Protein AF-A0A5N6N098-F1 (afdb_monomer)

Sequence (333 aa):
MPLNSAPSSAPTFPVSTSYPSTSAPKSPSSTFHFTYSRQKIDQIQLPAHNAKPNGKIQQNYPSYVMEECKWGSYAKGALYALKSRGHHLKQGLDSSSLSSSAAVGIAYLLALESANGLTVSPTQNIEYDRLIENEYLGLKNGILDQSAILLSRYRCLTCMDCKTKIHKLIHPPKFEMEKIAKFKFPYKILLAFSGLKQVLTTNPGYNRRVTECREAAEILLKAAGKKAEPVLSNVEQEEFEAHKGMVDRLIMKLLDFGTYLVIGLEAWACGNFEEFGKLISASGGCCVAFVNSDYADEAASFVKTEYVKLQPELASHLNKDTSVVICDSGDCA

pLDDT: mean 73.35, std 23.38, range [19.14, 96.62]

InterPro domains:
  IPR006204 GHMP kinase N-terminal domain [PF00288] (95-152)
  IPR014721 Small ribosomal subunit protein uS5 domain 2-type fold, subgroup [G3DSA:3.30.230.10] (21-175)
  IPR020568 Ribosomal protein uS5 domain 2-type superfamily [SSF54211] (61-171)
  IPR036554 GHMP kinase, C-terminal domain superfamily [G3DSA:3.30.70.890] (185-284)
  IPR036554 GHMP kinase, C-terminal domain superfamily [SSF55060] (187-309)

Nearest PDB structures (foldseek):
  6gr2-assembly1_F  TM=7.839E-01  e=1.050E-07  Homo sapiens
  6zfh-assembly8_H  TM=8.104E-01  e=6.508E-07  Homo sapiens
  6zfh-assembly7_G  TM=7.798E-01  e=8.580E-07  Homo sapiens
  6gr2-assembly4_E  TM=7.098E-01  e=3.957E-07  Homo sapiens
  6gr2-assembly3_G  TM=7.195E-01  e=7.269E-07  Homo sapiens

Structure (mmCIF, N/CA/C/O backbone):
data_AF-A0A5N6N098-F1
#
_entry.id   AF-A0A5N6N098-F1
#
loop_
_atom_site.group_PDB
_atom_site.id
_atom_site.type_symbol
_atom_site.label_atom_id
_atom_site.label_alt_id
_atom_site.label_comp_id
_atom_site.label_asym_id
_atom_site.label_entity_id
_atom_site.label_seq_id
_atom_site.pdbx_PDB_ins_code
_atom_site.Cartn_x
_atom_site.Cartn_y
_atom_site.Cartn_z
_atom_site.occupancy
_atom_site.B_iso_or_equiv
_atom_site.auth_seq_id
_atom_site.auth_comp_id
_atom_site.auth_asym_id
_atom_site.auth_atom_id
_atom_site.pdbx_PDB_model_num
ATOM 1 N N . MET A 1 1 ? -48.699 26.051 29.902 1.00 24.83 1 MET A N 1
ATOM 2 C CA . MET A 1 1 ? -48.754 24.849 30.769 1.00 24.83 1 MET A CA 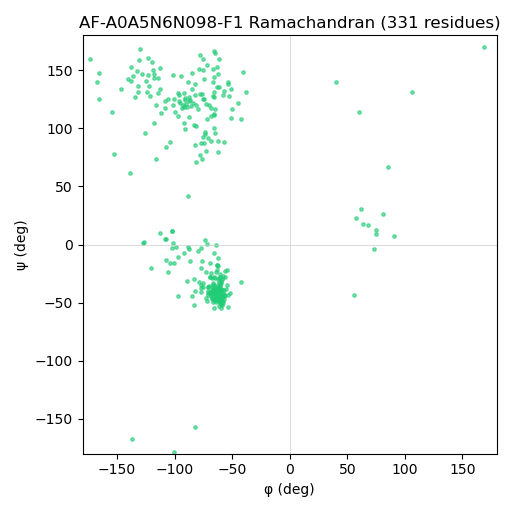1
ATOM 3 C C . MET A 1 1 ? -49.604 23.787 30.065 1.00 24.83 1 MET A C 1
ATOM 5 O O . MET A 1 1 ? -50.515 24.197 29.361 1.00 24.83 1 MET A O 1
ATOM 9 N N . PRO A 1 2 ? -49.241 22.492 30.135 1.00 43.19 2 PRO A N 1
ATOM 10 C CA . PRO A 1 2 ? -48.496 21.824 29.046 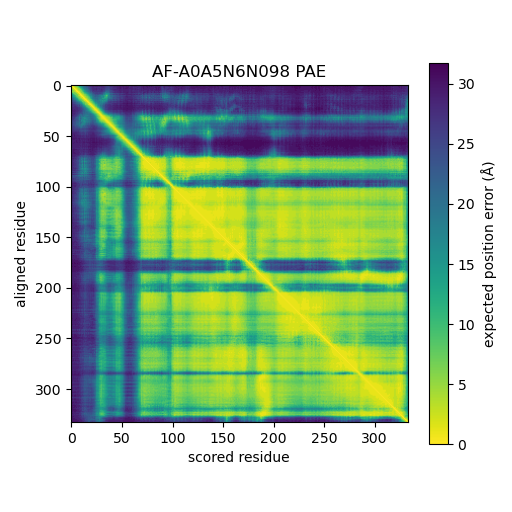1.00 43.19 2 PRO A CA 1
ATOM 11 C C . PRO A 1 2 ? -48.995 20.394 28.679 1.00 43.19 2 PRO A C 1
ATOM 13 O O . PRO A 1 2 ? -50.027 19.976 29.190 1.00 43.19 2 PRO A O 1
ATOM 16 N N . LEU A 1 3 ? -48.172 19.672 27.875 1.00 24.89 3 LEU A N 1
ATOM 17 C CA . LEU A 1 3 ? -48.100 18.219 27.519 1.00 24.89 3 LEU A CA 1
ATOM 18 C C . LEU A 1 3 ? -48.594 17.898 26.087 1.00 24.89 3 LEU A C 1
ATOM 20 O O . LEU A 1 3 ? -49.681 18.320 25.725 1.00 24.89 3 LEU A O 1
ATOM 24 N N . ASN A 1 4 ? -47.921 17.148 25.199 1.00 27.77 4 ASN A N 1
ATOM 25 C CA . ASN A 1 4 ? -46.661 16.373 25.174 1.00 27.77 4 ASN A CA 1
ATOM 26 C C . ASN A 1 4 ? -46.357 16.066 23.676 1.00 27.77 4 ASN A C 1
ATOM 28 O O . ASN A 1 4 ? -47.284 15.752 22.939 1.00 27.77 4 ASN A O 1
ATOM 32 N N . SER A 1 5 ? -45.194 16.395 23.102 1.00 28.67 5 SER A N 1
ATOM 33 C CA . SER A 1 5 ? -43.950 15.599 22.976 1.00 28.67 5 SER A CA 1
ATOM 34 C C . SER A 1 5 ? -44.043 14.257 22.210 1.00 28.67 5 SER A C 1
ATOM 36 O O . SER A 1 5 ? -44.630 13.287 22.673 1.00 28.67 5 SER A O 1
ATOM 38 N N . ALA A 1 6 ? -43.359 14.197 21.058 1.00 26.64 6 ALA A N 1
ATOM 39 C CA . ALA A 1 6 ? -42.698 12.998 20.530 1.00 26.64 6 ALA A CA 1
ATOM 40 C C . ALA A 1 6 ? -41.541 13.427 19.594 1.00 26.64 6 ALA A C 1
ATOM 42 O O . ALA A 1 6 ? -41.800 14.035 18.554 1.00 26.64 6 ALA A O 1
ATOM 43 N N . PRO A 1 7 ? -40.268 13.161 19.935 1.00 28.41 7 PRO A N 1
ATOM 44 C CA . PRO A 1 7 ? -39.150 13.309 19.012 1.00 28.41 7 PRO A CA 1
ATOM 45 C C . PRO A 1 7 ? -38.967 12.015 18.201 1.00 28.41 7 PRO A C 1
ATOM 47 O O . PRO A 1 7 ? -38.845 10.930 18.764 1.00 28.41 7 PRO A O 1
ATOM 50 N N . SER A 1 8 ? -38.927 12.127 16.872 1.00 28.67 8 SER A N 1
ATOM 51 C CA . SER A 1 8 ? -38.499 11.048 15.973 1.00 28.67 8 SER A CA 1
ATOM 52 C C . SER A 1 8 ? -36.975 10.919 16.053 1.00 28.67 8 SER A C 1
ATOM 54 O O . SER A 1 8 ? -36.249 11.550 15.285 1.00 28.67 8 SER A O 1
ATOM 56 N N . SER A 1 9 ? -36.482 10.131 17.005 1.00 26.44 9 SER A N 1
ATOM 57 C CA . SER A 1 9 ? -35.082 9.716 17.057 1.00 26.44 9 SER A CA 1
ATOM 58 C C . SER A 1 9 ? -34.777 8.771 15.890 1.00 26.44 9 SER A C 1
ATOM 60 O O . SER A 1 9 ? -35.342 7.685 15.778 1.00 26.44 9 SER A O 1
ATOM 62 N N . ALA A 1 10 ? -33.871 9.185 15.002 1.00 26.92 10 ALA A N 1
ATOM 63 C CA . ALA A 1 10 ? -33.250 8.274 14.050 1.00 26.92 10 ALA A CA 1
ATOM 64 C C . ALA A 1 10 ? -32.430 7.226 14.829 1.00 26.92 10 ALA A C 1
ATOM 66 O O . ALA A 1 10 ? -31.717 7.600 15.766 1.00 26.92 10 ALA A O 1
ATOM 67 N N . PRO A 1 11 ? -32.512 5.930 14.488 1.00 23.86 11 PRO A N 1
ATOM 68 C CA . PRO A 1 11 ? -31.724 4.917 15.167 1.00 23.86 11 PRO A CA 1
ATOM 69 C C . PRO A 1 11 ? -30.246 5.043 14.771 1.00 23.86 11 PRO A C 1
ATOM 71 O O . PRO A 1 11 ? -29.846 4.708 13.659 1.00 23.86 11 PRO A O 1
ATOM 74 N N . THR A 1 12 ? -29.420 5.522 15.695 1.00 26.38 12 THR A N 1
ATOM 75 C CA . THR A 1 12 ? -27.961 5.404 15.651 1.00 26.38 12 THR A CA 1
ATOM 76 C C . THR A 1 12 ? -27.575 4.022 16.167 1.00 26.38 12 THR A C 1
ATOM 78 O O . THR A 1 12 ? -27.574 3.777 17.371 1.00 26.38 12 THR A O 1
ATOM 81 N N . PHE A 1 13 ? -27.244 3.099 15.265 1.00 27.95 13 PHE A N 1
ATOM 82 C CA . PHE A 1 13 ? -26.600 1.844 15.647 1.00 27.95 13 PHE A CA 1
ATOM 83 C C . PHE A 1 13 ? -25.081 2.026 15.566 1.00 27.95 13 PHE A C 1
ATOM 85 O O . PHE A 1 13 ? -24.566 2.306 14.481 1.00 27.95 13 PHE A O 1
ATOM 92 N N . PRO A 1 14 ? -24.334 1.892 16.674 1.00 25.20 14 PRO A N 1
ATOM 93 C CA . PRO A 1 14 ? -22.889 1.800 16.586 1.00 25.20 14 PRO A CA 1
ATOM 94 C C . PRO A 1 14 ? -22.541 0.493 15.864 1.00 25.20 14 PRO A C 1
ATOM 96 O O . PRO A 1 14 ? -22.964 -0.581 16.288 1.00 25.20 14 PRO A O 1
ATOM 99 N N . VAL A 1 15 ? -21.738 0.562 14.801 1.00 27.52 15 VAL A N 1
ATOM 100 C CA . VAL A 1 15 ? -20.967 -0.608 14.360 1.00 27.52 15 VAL A CA 1
ATOM 101 C C . VAL A 1 15 ? -19.853 -0.777 15.393 1.00 27.52 15 VAL A C 1
ATOM 103 O O . VAL A 1 15 ? -18.754 -0.257 15.254 1.00 27.52 15 VAL A O 1
ATOM 106 N N . SER A 1 16 ? -20.219 -1.393 16.514 1.00 26.02 16 SER A N 1
ATOM 107 C CA . SER A 1 16 ? -19.356 -1.761 17.627 1.00 26.02 16 SER A CA 1
ATOM 108 C C . SER A 1 16 ? -19.299 -3.282 17.640 1.00 26.02 16 SER A C 1
ATOM 110 O O . SER A 1 16 ? -20.299 -3.956 17.887 1.00 26.02 16 SER A O 1
ATOM 112 N N . THR A 1 17 ? -18.128 -3.836 17.354 1.00 24.23 17 THR A N 1
ATOM 113 C CA . THR A 1 17 ? -17.765 -5.151 17.875 1.00 24.23 17 THR A CA 1
ATOM 114 C C . THR A 1 17 ? -17.467 -4.952 19.358 1.00 24.23 17 THR A C 1
ATOM 116 O O . THR A 1 17 ? -16.389 -4.500 19.729 1.00 24.23 17 THR A O 1
ATOM 119 N N . SER A 1 18 ? -18.459 -5.186 20.213 1.00 22.28 18 SER A N 1
ATOM 120 C CA . SER A 1 18 ? -18.344 -4.960 21.652 1.00 22.28 18 SER A CA 1
ATOM 121 C C . SER A 1 18 ? -17.490 -6.029 22.339 1.00 22.28 18 SER A C 1
ATOM 123 O O . SER A 1 18 ? -17.861 -7.200 22.307 1.00 22.28 18 SER A O 1
ATOM 125 N N . TYR A 1 19 ? -16.456 -5.602 23.067 1.00 21.45 19 TYR A N 1
ATOM 126 C CA . TYR A 1 19 ? -16.045 -6.183 24.353 1.00 21.45 19 TYR A CA 1
ATOM 127 C C . TYR A 1 19 ? -15.681 -5.043 25.335 1.00 21.45 19 TYR A C 1
ATOM 129 O O . TYR A 1 19 ? -15.403 -3.928 24.890 1.00 21.45 19 TYR A O 1
ATOM 137 N N . PRO A 1 20 ? -15.815 -5.256 26.661 1.00 21.50 20 PRO A N 1
ATOM 138 C CA . PRO A 1 20 ? -16.063 -4.183 27.622 1.00 21.50 20 PRO A CA 1
ATOM 139 C C . PRO A 1 20 ? -14.822 -3.365 28.002 1.00 21.50 20 PRO A C 1
ATOM 141 O O . PRO A 1 20 ? -13.695 -3.846 28.021 1.00 21.50 20 PRO A O 1
ATOM 144 N N . SER A 1 21 ? -15.089 -2.102 28.333 1.00 22.53 21 SER A N 1
ATOM 145 C CA . SER A 1 21 ? -14.152 -1.008 28.584 1.00 22.53 21 SER A CA 1
ATOM 146 C C . SER A 1 21 ? -13.401 -1.078 29.917 1.00 22.53 21 SER A C 1
ATOM 148 O O . SER A 1 21 ? -14.032 -1.255 30.958 1.00 22.53 21 SER A O 1
ATOM 150 N N . THR A 1 22 ? -12.125 -0.684 29.904 1.00 19.89 22 THR A N 1
ATOM 151 C CA . THR A 1 22 ? -11.476 0.050 31.008 1.00 19.89 22 THR A CA 1
ATOM 152 C C . THR A 1 22 ? -10.587 1.166 30.447 1.00 19.89 22 THR A C 1
ATOM 154 O O . THR A 1 22 ? -9.973 1.029 29.395 1.00 19.89 22 THR A O 1
ATOM 157 N N . SER A 1 23 ? -10.599 2.307 31.127 1.00 22.97 23 SER A N 1
ATOM 158 C CA . SER A 1 23 ? -10.107 3.634 30.736 1.00 22.97 23 SER A CA 1
ATOM 159 C C . SER A 1 23 ? -8.583 3.837 30.814 1.00 22.97 23 SER A C 1
ATOM 161 O O . SER A 1 23 ? -8.040 3.621 31.892 1.00 22.97 23 SER A O 1
ATOM 163 N N . ALA A 1 24 ? -7.945 4.349 29.742 1.00 19.14 24 ALA A N 1
ATOM 164 C CA . ALA A 1 24 ? -6.863 5.373 29.668 1.00 19.14 24 ALA A CA 1
ATOM 165 C C . ALA A 1 24 ? -6.260 5.412 28.224 1.00 19.14 24 ALA A C 1
ATOM 167 O O . ALA A 1 24 ? -6.701 4.625 27.394 1.00 19.14 24 ALA A O 1
ATOM 168 N N . PRO A 1 25 ? -5.404 6.394 27.861 1.00 24.36 25 PRO A N 1
ATOM 169 C CA . PRO A 1 25 ? -5.560 7.243 26.671 1.00 24.36 25 PRO A CA 1
ATOM 170 C C . PRO A 1 25 ? -5.435 6.525 25.309 1.00 24.36 25 PRO A C 1
ATOM 172 O O . PRO A 1 25 ? -4.628 5.626 25.110 1.00 24.36 25 PRO A O 1
ATOM 175 N N . LYS A 1 26 ? -6.243 6.989 24.348 1.00 27.55 26 LYS A N 1
ATOM 176 C CA . LYS A 1 26 ? -6.435 6.409 23.010 1.00 27.55 26 LYS A CA 1
ATOM 177 C C . LYS A 1 26 ? -5.368 6.881 22.009 1.00 27.55 26 LYS A C 1
ATOM 179 O O . LYS A 1 26 ? -5.290 8.072 21.717 1.00 27.55 26 LYS A O 1
ATOM 184 N N . SER A 1 27 ? -4.637 5.935 21.425 1.00 27.12 27 SER A N 1
ATOM 185 C CA . SER A 1 27 ? -3.962 6.050 20.117 1.00 27.12 27 SER A CA 1
ATOM 186 C C . SER A 1 27 ? -5.012 5.946 18.982 1.00 27.12 27 SER A C 1
ATOM 188 O O . SER A 1 27 ? -6.066 5.339 19.208 1.00 27.12 27 SER A O 1
ATOM 190 N N . PRO A 1 28 ? -4.841 6.578 17.798 1.00 33.09 28 PRO A N 1
ATOM 191 C CA . PRO A 1 28 ? -5.959 6.890 16.909 1.00 33.09 28 PRO A CA 1
ATOM 192 C C . PRO A 1 28 ? -6.447 5.668 16.120 1.00 33.09 28 PRO A C 1
ATOM 194 O O . PRO A 1 28 ? -6.101 5.462 14.960 1.00 33.09 28 PRO A O 1
ATOM 197 N N . SER A 1 29 ? -7.360 4.908 16.719 1.00 36.03 29 SER A N 1
ATOM 198 C CA . SER A 1 29 ? -8.359 4.155 15.962 1.00 36.03 29 SER A CA 1
ATOM 199 C C . SER A 1 29 ? -9.271 5.163 15.262 1.00 36.03 29 SER A C 1
ATOM 201 O O . SER A 1 29 ? -10.150 5.758 15.887 1.00 36.03 29 SER A O 1
ATOM 203 N N . SER A 1 30 ? -9.050 5.404 13.969 1.00 39.69 30 SER A N 1
ATOM 204 C CA . SER A 1 30 ? -9.972 6.222 13.174 1.00 39.69 30 SER A CA 1
ATOM 205 C C . SER A 1 30 ? -11.256 5.424 12.952 1.00 39.69 30 SER A C 1
ATOM 207 O O . SER A 1 30 ? -11.348 4.627 12.027 1.00 39.69 30 SER A O 1
ATOM 209 N N . THR A 1 31 ? -12.231 5.589 13.846 1.00 44.44 31 THR A N 1
ATOM 210 C CA . THR A 1 31 ? -13.564 4.993 13.696 1.00 44.44 31 THR A CA 1
ATOM 211 C C . THR A 1 31 ? -14.441 5.943 12.889 1.00 44.44 31 THR A C 1
ATOM 213 O O . THR A 1 31 ? -14.609 7.104 13.264 1.00 44.44 31 THR A O 1
ATOM 216 N N . PHE A 1 32 ? -15.004 5.456 11.784 1.00 47.09 32 PHE A N 1
ATOM 217 C CA . PHE A 1 32 ? -15.966 6.211 10.985 1.00 47.09 32 PHE A CA 1
ATOM 218 C C . PHE A 1 32 ? -17.383 5.909 11.469 1.00 47.09 32 PHE A C 1
ATOM 220 O O . PHE A 1 32 ? -17.804 4.754 11.514 1.00 47.09 32 PHE A O 1
ATOM 227 N N . HIS A 1 33 ? -18.124 6.954 11.825 1.00 49.25 33 HIS A N 1
ATOM 228 C CA . HIS A 1 33 ? -19.536 6.853 12.176 1.00 49.25 33 HIS A CA 1
ATOM 229 C C . HIS A 1 33 ? -20.376 7.417 11.033 1.00 49.25 33 HIS A C 1
ATOM 231 O O . HIS A 1 33 ? -20.179 8.564 10.635 1.00 49.25 33 HIS A O 1
ATOM 237 N N . PHE A 1 34 ? -21.322 6.622 10.531 1.00 52.66 34 PHE A N 1
ATOM 238 C CA . PHE A 1 34 ? -22.263 7.039 9.494 1.00 52.66 34 PHE A CA 1
ATOM 239 C C . PHE A 1 34 ? -23.701 6.967 9.994 1.00 52.66 34 PHE A C 1
ATOM 241 O O . PHE A 1 34 ? -24.049 6.116 10.814 1.00 52.66 34 PHE A O 1
ATOM 248 N N . THR A 1 35 ? -24.540 7.847 9.455 1.00 48.50 35 THR A N 1
ATOM 249 C CA . THR A 1 35 ? -25.992 7.815 9.650 1.00 48.50 35 THR A CA 1
ATOM 250 C C . THR A 1 35 ? -26.673 7.609 8.304 1.00 48.50 35 THR A C 1
ATOM 252 O O . THR A 1 35 ? -26.205 8.107 7.279 1.00 48.50 35 THR A O 1
ATOM 255 N N . TYR A 1 36 ? -27.760 6.842 8.303 1.00 48.41 36 TYR A N 1
ATOM 256 C CA . TYR A 1 36 ? -28.492 6.482 7.093 1.00 48.41 36 TYR A CA 1
ATOM 257 C C . TYR A 1 36 ? -29.879 7.101 7.139 1.00 48.41 36 TYR A C 1
ATOM 259 O O . TYR A 1 36 ? -30.530 7.125 8.186 1.00 48.41 36 TYR A O 1
ATOM 267 N N . SER A 1 37 ? -30.359 7.539 5.985 1.00 43.38 37 SER A N 1
ATOM 268 C CA . SER A 1 37 ? -31.732 7.983 5.801 1.00 43.38 37 SER A CA 1
ATOM 269 C C . SER A 1 37 ? -32.307 7.339 4.535 1.00 43.38 37 SER A C 1
ATOM 271 O O . SER A 1 37 ? -31.590 7.015 3.582 1.00 43.38 37 SER A O 1
ATOM 273 N N . ARG A 1 38 ? -33.627 7.094 4.514 1.00 45.59 38 ARG A N 1
ATOM 274 C CA . ARG A 1 38 ? -34.324 6.668 3.289 1.00 45.59 38 ARG A CA 1
ATOM 275 C C . ARG A 1 38 ? -34.333 7.841 2.312 1.00 45.59 38 ARG A C 1
ATOM 277 O O . ARG A 1 38 ? -35.267 8.636 2.304 1.00 45.59 38 ARG A O 1
ATOM 284 N N . GLN A 1 39 ? -33.299 7.937 1.489 1.00 49.22 39 GLN A N 1
ATOM 285 C CA . GLN A 1 39 ? -33.249 8.880 0.380 1.00 49.22 39 GLN A CA 1
ATOM 286 C C . GLN A 1 39 ? -33.544 8.176 -0.939 1.00 49.22 39 GLN A C 1
ATOM 288 O O . GLN A 1 39 ? -33.180 7.017 -1.152 1.00 49.22 39 GLN A O 1
ATOM 293 N N . LYS A 1 40 ? -34.210 8.899 -1.842 1.00 44.72 40 LYS A N 1
ATOM 294 C CA . LYS A 1 40 ? -34.357 8.484 -3.233 1.00 44.72 40 LYS A CA 1
ATOM 295 C C . LYS A 1 40 ? -32.965 8.513 -3.856 1.00 44.72 40 LYS A C 1
ATOM 297 O O . LYS A 1 40 ? -32.363 9.575 -3.980 1.00 44.72 40 LYS A O 1
ATOM 302 N N . ILE A 1 41 ? -32.433 7.343 -4.198 1.00 50.66 41 ILE A N 1
ATOM 303 C CA . ILE A 1 41 ? -31.136 7.247 -4.864 1.00 50.66 41 ILE A CA 1
ATOM 304 C C . ILE A 1 41 ? -31.335 7.595 -6.341 1.00 50.66 41 ILE A C 1
ATOM 306 O O . ILE A 1 41 ? -31.405 6.702 -7.192 1.00 50.66 41 ILE A O 1
ATOM 310 N N . ASP A 1 42 ? -31.471 8.886 -6.635 1.00 42.19 42 ASP A N 1
ATOM 311 C CA . ASP A 1 42 ? -31.603 9.366 -8.006 1.00 42.19 42 ASP A CA 1
ATOM 312 C C . ASP A 1 42 ? -30.305 9.121 -8.812 1.00 42.19 42 ASP A C 1
ATOM 314 O O . ASP A 1 42 ? -29.281 8.678 -8.285 1.00 42.19 42 ASP A O 1
ATOM 318 N N . GLN A 1 43 ? -30.433 9.260 -10.134 1.00 49.00 43 GLN A N 1
ATOM 319 C CA . GLN A 1 43 ? -29.588 8.706 -11.202 1.00 49.00 43 GLN A CA 1
ATOM 320 C C . GLN A 1 43 ? -28.065 8.723 -10.962 1.00 49.00 43 GLN A C 1
ATOM 322 O O . GLN A 1 43 ? -27.515 9.619 -10.329 1.00 49.00 43 GLN A O 1
ATOM 327 N N . ILE A 1 44 ? -27.380 7.720 -11.532 1.00 48.94 44 ILE A N 1
ATOM 328 C CA . ILE A 1 44 ? -25.914 7.587 -11.531 1.00 48.94 44 ILE A CA 1
ATOM 329 C C . ILE A 1 44 ? -25.295 8.904 -12.023 1.00 48.94 44 ILE A C 1
ATOM 331 O O . ILE A 1 44 ? -25.381 9.216 -13.210 1.00 48.94 44 ILE A O 1
ATOM 335 N N . GLN A 1 45 ? -24.665 9.670 -11.129 1.00 53.47 45 GLN A N 1
ATOM 336 C CA . GLN A 1 45 ? -23.798 10.766 -11.553 1.00 53.47 45 GLN A CA 1
ATOM 337 C C . GLN A 1 45 ? -22.549 10.151 -12.186 1.00 53.47 45 GLN A C 1
ATOM 339 O O . GLN A 1 45 ? -21.852 9.348 -11.564 1.00 53.47 45 GLN A O 1
ATOM 344 N N . LEU A 1 46 ? -22.330 10.474 -13.461 1.00 52.44 46 LEU A N 1
ATOM 345 C CA . LEU A 1 46 ? -21.195 9.988 -14.238 1.00 52.44 46 LEU A CA 1
ATOM 346 C C . LEU A 1 46 ? -19.869 10.481 -13.629 1.00 52.44 46 LEU A C 1
ATOM 348 O O . LEU A 1 46 ? -19.845 11.550 -13.015 1.00 52.44 46 LEU A O 1
ATOM 352 N N . PRO A 1 47 ? -18.763 9.736 -13.818 1.00 52.88 47 PRO A N 1
ATOM 353 C CA . PRO A 1 47 ? -17.454 10.128 -13.309 1.00 52.88 47 PRO A CA 1
ATOM 354 C C . PRO A 1 47 ? -17.048 11.538 -13.740 1.00 52.88 47 PRO A C 1
ATOM 356 O O . PRO A 1 47 ? -17.212 11.900 -14.908 1.00 52.88 47 PRO A O 1
ATOM 359 N N . ALA A 1 48 ? -16.439 12.297 -12.824 1.00 54.22 48 ALA A N 1
ATOM 360 C CA . ALA A 1 48 ? -16.041 13.691 -13.045 1.00 54.22 48 ALA A CA 1
ATOM 361 C C . ALA A 1 48 ? -15.105 13.890 -14.260 1.00 54.22 48 ALA A C 1
ATOM 363 O O . ALA A 1 48 ? -15.065 14.971 -14.839 1.00 54.22 48 ALA A O 1
ATOM 364 N N . HIS A 1 49 ? -14.390 12.843 -14.687 1.00 49.47 49 HIS A N 1
ATOM 365 C CA . HIS A 1 49 ? -13.411 12.895 -15.778 1.00 49.47 49 HIS A CA 1
ATOM 366 C C . HIS A 1 49 ? -13.921 12.410 -17.150 1.00 49.47 49 HIS A C 1
ATOM 368 O O . HIS A 1 49 ? -13.175 12.486 -18.123 1.00 49.47 49 HIS A O 1
ATOM 374 N N . ASN A 1 50 ? -15.174 11.946 -17.267 1.00 38.31 50 ASN A N 1
ATOM 375 C CA . ASN A 1 50 ? -15.709 11.362 -18.511 1.00 38.31 50 ASN A CA 1
ATOM 376 C C . ASN A 1 50 ? -16.636 12.289 -19.325 1.00 38.31 50 ASN A C 1
ATOM 378 O O . ASN A 1 50 ? -17.260 11.842 -20.292 1.00 38.31 50 ASN A O 1
ATOM 382 N N . ALA A 1 51 ? -16.713 13.584 -19.005 1.00 37.41 51 ALA A N 1
ATOM 383 C CA . ALA A 1 51 ? -17.421 14.551 -19.844 1.00 37.41 51 ALA A CA 1
ATOM 384 C C . ALA A 1 51 ? -16.604 14.861 -21.117 1.00 37.41 51 ALA A C 1
ATOM 386 O O . ALA A 1 51 ? -15.684 15.676 -21.102 1.00 37.41 51 ALA A O 1
ATOM 387 N N . LYS A 1 52 ? -16.917 14.200 -22.240 1.00 30.55 52 LYS A N 1
ATOM 388 C CA . LYS A 1 52 ? -16.329 14.535 -23.550 1.00 30.55 52 LYS A CA 1
ATOM 389 C C . LYS A 1 52 ? -16.783 15.937 -23.996 1.00 30.55 52 LYS A C 1
ATOM 391 O O . LYS A 1 52 ? -17.991 16.174 -24.033 1.00 30.55 52 LYS A O 1
ATOM 396 N N . PRO A 1 53 ? -15.881 16.832 -24.441 1.00 36.75 53 PRO A N 1
ATOM 397 C CA . PRO A 1 53 ? -16.271 18.071 -25.095 1.00 36.75 53 PRO A CA 1
ATOM 398 C C . PRO A 1 53 ? -16.550 17.774 -26.572 1.00 36.75 53 PRO A C 1
ATOM 400 O O . PRO A 1 53 ? -15.667 17.901 -27.413 1.00 36.75 53 PRO A O 1
ATOM 403 N N . ASN A 1 54 ? -17.767 17.344 -26.909 1.00 34.25 54 ASN A N 1
ATOM 404 C CA . ASN A 1 54 ? -18.196 17.313 -28.308 1.00 34.25 54 ASN A CA 1
ATOM 405 C C . ASN A 1 54 ? -19.060 18.540 -28.597 1.00 34.25 54 ASN A C 1
ATOM 407 O O . ASN A 1 54 ? -20.134 18.717 -28.027 1.00 34.25 54 ASN A O 1
ATOM 411 N N . GLY A 1 55 ? -18.534 19.413 -29.456 1.00 34.75 55 GLY A N 1
ATOM 412 C CA . GLY A 1 55 ? -19.092 20.723 -29.751 1.00 34.75 55 GLY A CA 1
ATOM 413 C C . GLY A 1 55 ? -20.440 20.698 -30.471 1.00 34.75 55 GLY A C 1
ATOM 414 O O . GLY A 1 55 ? -20.647 19.943 -31.417 1.00 34.75 55 GLY A O 1
ATOM 415 N N . LYS A 1 56 ? -21.324 21.606 -30.050 1.00 26.33 56 LYS A N 1
ATOM 416 C CA . LYS A 1 56 ? -21.892 22.715 -30.839 1.00 26.33 56 LYS A CA 1
ATOM 417 C C . LYS A 1 56 ? -22.601 23.678 -29.872 1.00 26.33 56 LYS A C 1
ATOM 419 O O . LYS A 1 56 ? -23.196 23.260 -28.888 1.00 26.33 56 LYS A O 1
ATOM 424 N N . ILE A 1 57 ? -22.446 24.971 -30.138 1.00 40.25 57 ILE A N 1
ATOM 425 C CA . ILE A 1 57 ? -22.851 26.115 -29.308 1.00 40.25 57 ILE A CA 1
ATOM 426 C C . ILE A 1 57 ? -24.382 26.217 -29.198 1.00 40.25 57 ILE A C 1
ATOM 428 O O . ILE A 1 57 ? -25.039 26.311 -30.230 1.00 40.25 57 ILE A O 1
ATOM 432 N N . GLN A 1 58 ? -24.921 26.308 -27.974 1.00 24.38 58 GLN A N 1
ATOM 433 C CA . GLN A 1 58 ? -25.953 27.287 -27.588 1.00 24.38 58 GLN A CA 1
ATOM 434 C C . GLN A 1 58 ? -26.104 27.383 -26.059 1.00 24.38 58 GLN A C 1
ATOM 436 O O . GLN A 1 58 ? -25.826 26.442 -25.322 1.00 24.38 58 GLN A O 1
ATOM 441 N N . GLN A 1 59 ? -26.448 28.595 -25.628 1.00 34.81 59 GLN A N 1
ATOM 442 C CA . GLN A 1 59 ? -26.408 29.159 -24.278 1.00 34.81 59 GLN A CA 1
ATOM 443 C C . GLN A 1 59 ? -27.288 28.449 -23.234 1.00 34.81 59 GLN A C 1
ATOM 445 O O . GLN A 1 59 ? -28.293 27.830 -23.567 1.00 34.81 59 GLN A O 1
ATOM 450 N N . ASN A 1 60 ? -26.926 28.693 -21.966 1.00 27.50 60 ASN A N 1
ATOM 451 C CA . ASN A 1 60 ? -27.577 28.325 -20.699 1.00 27.50 60 ASN A CA 1
ATOM 452 C C . ASN A 1 60 ? -27.262 26.931 -20.142 1.00 27.50 60 ASN A C 1
ATOM 454 O O . ASN A 1 60 ? -28.145 26.101 -19.955 1.00 27.50 60 ASN A O 1
ATOM 458 N N . TYR A 1 61 ? -26.005 26.732 -19.743 1.00 27.92 61 TYR A N 1
ATOM 459 C CA . TYR A 1 61 ? -25.703 25.840 -18.623 1.00 27.92 61 TYR A CA 1
ATOM 460 C C . TYR A 1 61 ? -25.547 26.695 -17.360 1.00 27.92 61 TYR A C 1
ATOM 462 O O . TYR A 1 61 ? -24.811 27.686 -17.414 1.00 27.92 61 TYR A O 1
ATOM 470 N N . PRO A 1 62 ? -26.215 26.365 -16.234 1.00 28.91 62 PRO A N 1
ATOM 471 C CA . PRO A 1 62 ? -25.872 26.988 -14.967 1.00 28.91 62 PRO A CA 1
ATOM 472 C C . PRO A 1 62 ? -24.397 26.687 -14.736 1.00 28.91 62 PRO A C 1
ATOM 474 O O . PRO A 1 62 ? -23.976 25.540 -14.896 1.00 28.91 62 PRO A O 1
ATOM 477 N N . SER A 1 63 ? -23.615 27.730 -14.451 1.00 27.20 63 SER A N 1
ATOM 478 C CA . SER A 1 63 ? -22.208 27.621 -14.081 1.00 27.20 63 SER A CA 1
ATOM 479 C C . SER A 1 63 ? -22.077 26.455 -13.113 1.00 27.20 63 SER A C 1
ATOM 481 O O . SER A 1 63 ? -22.581 26.540 -11.991 1.00 27.20 63 SER A O 1
ATOM 483 N N . TYR A 1 64 ? -21.488 25.347 -13.568 1.00 33.84 64 TYR A N 1
ATOM 484 C CA . TYR A 1 64 ? -21.168 24.240 -12.688 1.00 33.84 64 TYR A CA 1
ATOM 485 C C . TYR A 1 64 ? -20.122 24.821 -11.753 1.00 33.84 64 TYR A C 1
ATOM 487 O O . TYR A 1 64 ? -18.959 24.994 -12.122 1.00 33.84 64 TYR A O 1
ATOM 495 N N . VAL A 1 65 ? -20.589 25.271 -10.591 1.00 28.31 65 VAL A N 1
ATOM 496 C CA . VAL A 1 65 ? -19.735 25.619 -9.473 1.00 28.31 65 VAL A CA 1
ATOM 497 C C . VAL A 1 65 ? -18.840 24.401 -9.335 1.00 28.31 65 VAL A C 1
ATOM 499 O O . VAL A 1 65 ? -19.345 23.291 -9.175 1.00 28.31 65 VAL A O 1
ATOM 502 N N . MET A 1 66 ? -17.537 24.589 -9.544 1.00 33.59 66 MET A N 1
ATOM 503 C CA . MET A 1 66 ? -16.523 23.600 -9.204 1.00 33.59 66 MET A CA 1
ATOM 504 C C . MET A 1 66 ? -16.700 23.341 -7.714 1.00 33.59 66 MET A C 1
ATOM 506 O O . MET A 1 66 ? -16.178 24.075 -6.880 1.00 33.59 66 MET A O 1
ATOM 510 N N . GLU A 1 67 ? -17.575 22.393 -7.399 1.00 38.44 67 GLU A N 1
ATOM 511 C CA . GLU A 1 67 ? -17.963 22.083 -6.042 1.00 38.44 67 GLU A CA 1
ATOM 512 C C . GLU A 1 67 ? -16.698 21.553 -5.383 1.00 38.44 67 GLU A C 1
ATOM 514 O O . GLU A 1 67 ? -16.100 20.580 -5.852 1.00 38.44 67 GLU A O 1
ATOM 519 N N . GLU A 1 68 ? -16.222 22.282 -4.374 1.00 39.56 68 GLU A N 1
ATOM 520 C CA . GLU A 1 68 ? -15.031 21.922 -3.620 1.00 39.56 68 GLU A CA 1
ATOM 521 C C . GLU A 1 68 ? -15.093 20.432 -3.277 1.00 39.56 68 GLU A C 1
ATOM 523 O O . GLU A 1 68 ? -16.045 19.960 -2.654 1.00 39.56 68 GLU A O 1
ATOM 528 N N . CYS A 1 69 ? -14.078 19.690 -3.719 1.00 49.56 69 CYS A N 1
ATOM 529 C CA . CYS A 1 69 ? -13.973 18.245 -3.578 1.00 49.56 69 CYS A CA 1
ATOM 530 C C . CYS A 1 69 ? -13.930 17.870 -2.084 1.00 49.56 69 CYS A C 1
ATOM 532 O O . CYS A 1 69 ? -12.867 17.821 -1.467 1.00 49.56 69 CYS A O 1
ATOM 534 N N . LYS A 1 70 ? -15.098 17.656 -1.475 1.00 60.34 70 LYS A N 1
ATOM 535 C CA . LYS A 1 70 ? -15.257 17.393 -0.040 1.00 60.34 70 LYS A CA 1
ATOM 536 C C . LYS A 1 70 ? -16.037 16.101 0.145 1.00 60.34 70 LYS A C 1
ATOM 538 O O . LYS A 1 70 ? -17.255 16.140 0.113 1.00 60.34 70 LYS A O 1
ATOM 543 N N . TRP A 1 71 ? -15.339 14.978 0.344 1.00 64.31 71 TRP A N 1
ATOM 544 C CA . TRP A 1 71 ? -15.815 13.668 0.854 1.00 64.31 71 TRP A CA 1
ATOM 545 C C . TRP A 1 71 ? -16.980 12.952 0.156 1.00 64.31 71 TRP A C 1
ATOM 547 O O . TRP A 1 71 ? -16.883 11.749 -0.079 1.00 64.31 71 TRP A O 1
ATOM 557 N N . GLY A 1 72 ? -18.049 13.651 -0.218 1.00 69.75 72 GLY A N 1
ATOM 558 C CA . GLY A 1 72 ? -19.187 13.125 -0.958 1.00 69.75 72 GLY A CA 1
ATOM 559 C C . GLY A 1 72 ? -18.788 12.446 -2.267 1.00 69.75 72 GLY A C 1
ATOM 560 O O . GLY A 1 72 ? -19.510 11.571 -2.730 1.00 69.75 72 GLY A O 1
ATOM 561 N N . SER A 1 73 ? -17.615 12.752 -2.831 1.00 80.75 73 SER A N 1
ATOM 562 C CA . SER A 1 73 ? -17.070 12.028 -3.985 1.00 80.75 73 SER A CA 1
ATOM 563 C C . SER A 1 73 ? -16.800 10.546 -3.690 1.00 80.75 73 SER A C 1
ATOM 565 O O . SER A 1 73 ? -17.101 9.716 -4.539 1.00 80.75 73 SER A O 1
ATOM 567 N N . TYR A 1 74 ? -16.317 10.184 -2.495 1.00 83.56 74 TYR A N 1
ATOM 568 C CA . TYR A 1 74 ? -16.140 8.772 -2.118 1.00 83.56 74 TYR A CA 1
ATOM 569 C C . TYR A 1 74 ? -17.487 8.080 -1.900 1.00 83.56 74 TYR A C 1
ATOM 571 O O . TYR A 1 74 ? -17.673 6.961 -2.364 1.00 83.56 74 TYR A O 1
ATOM 579 N N . ALA A 1 75 ? -18.454 8.759 -1.276 1.00 84.44 75 ALA A N 1
ATOM 580 C CA . ALA A 1 75 ? -19.806 8.223 -1.094 1.00 84.44 75 ALA A CA 1
ATOM 581 C C . ALA A 1 75 ? -20.500 7.953 -2.444 1.00 84.44 75 ALA A C 1
ATOM 583 O O . ALA A 1 75 ? -21.042 6.870 -2.676 1.00 84.44 75 ALA A O 1
ATOM 584 N N . LYS A 1 76 ? -20.437 8.921 -3.368 1.00 86.00 76 LYS A N 1
ATOM 585 C CA . LYS A 1 76 ? -20.955 8.783 -4.738 1.00 86.00 76 LYS A CA 1
ATOM 586 C C . LYS A 1 76 ? -20.196 7.713 -5.523 1.00 86.00 76 LYS A C 1
ATOM 588 O O . LYS A 1 76 ? -20.817 6.933 -6.241 1.00 86.00 76 LYS A O 1
ATOM 593 N N . GLY A 1 77 ? -18.879 7.636 -5.351 1.00 88.62 77 GLY A N 1
ATOM 594 C CA . GLY A 1 77 ? -18.053 6.587 -5.932 1.00 88.62 77 GLY A CA 1
ATOM 595 C C . GLY A 1 77 ? -18.445 5.196 -5.435 1.00 88.62 77 GLY A C 1
ATOM 596 O O . GLY A 1 77 ? -18.604 4.290 -6.248 1.00 88.62 77 GLY A O 1
ATOM 597 N N . ALA A 1 78 ? -18.665 5.015 -4.131 1.00 91.12 78 ALA A N 1
ATOM 598 C CA . ALA A 1 78 ? -19.094 3.739 -3.554 1.00 91.12 78 ALA A CA 1
ATOM 599 C C . ALA A 1 78 ? -20.464 3.310 -4.098 1.00 91.12 78 ALA A C 1
ATOM 601 O O . ALA A 1 78 ? -20.654 2.163 -4.506 1.00 91.12 78 ALA A O 1
ATOM 602 N N . LEU A 1 79 ? -21.397 4.262 -4.204 1.00 90.06 79 LEU A N 1
ATOM 603 C CA . LEU A 1 79 ? -22.686 4.048 -4.858 1.00 90.06 79 LEU A CA 1
ATOM 604 C C . LEU A 1 79 ? -22.512 3.610 -6.322 1.00 90.06 79 LEU A C 1
ATOM 606 O O . LEU A 1 79 ? -23.175 2.672 -6.768 1.00 90.06 79 LEU A O 1
ATOM 610 N N . TYR A 1 80 ? -21.627 4.281 -7.064 1.00 90.56 80 TYR A N 1
ATOM 611 C CA . TYR A 1 80 ? -21.290 3.938 -8.445 1.00 90.56 80 TYR A CA 1
ATOM 612 C C . TYR A 1 80 ? -20.706 2.523 -8.554 1.00 90.56 80 TYR A C 1
ATOM 614 O O . TYR A 1 80 ? -21.176 1.741 -9.379 1.00 90.56 80 TYR A O 1
ATOM 622 N N . ALA A 1 81 ? -19.734 2.169 -7.711 1.00 93.12 81 ALA A N 1
ATOM 623 C CA . ALA A 1 81 ? -19.063 0.872 -7.730 1.00 93.12 81 ALA A CA 1
ATOM 624 C C . ALA A 1 81 ? -20.032 -0.286 -7.438 1.00 93.12 81 ALA A C 1
ATOM 626 O O . ALA A 1 81 ? -20.024 -1.293 -8.145 1.00 93.12 81 ALA A O 1
ATOM 627 N N . LEU A 1 82 ? -20.928 -0.124 -6.458 1.00 92.31 82 LEU A N 1
ATOM 628 C CA . LEU A 1 82 ? -21.957 -1.121 -6.152 1.00 92.31 82 LEU A CA 1
ATOM 629 C C . LEU A 1 82 ? -22.989 -1.238 -7.289 1.00 92.31 82 LEU A C 1
ATOM 631 O O . LEU A 1 82 ? -23.291 -2.343 -7.747 1.00 92.31 82 LEU A O 1
ATOM 635 N N . LYS A 1 83 ? -23.505 -0.115 -7.806 1.00 90.44 83 LYS A N 1
ATOM 636 C CA . LYS A 1 83 ? -24.501 -0.130 -8.894 1.00 90.44 83 LYS A CA 1
ATOM 637 C C . LYS A 1 83 ? -23.943 -0.688 -10.204 1.00 90.44 83 LYS A C 1
ATOM 639 O O . LYS A 1 83 ? -24.629 -1.468 -10.861 1.00 90.44 83 LYS A O 1
ATOM 644 N N . SER A 1 84 ? -22.714 -0.330 -10.586 1.00 90.06 84 SER A N 1
ATOM 645 C CA . SER A 1 84 ? -22.077 -0.809 -11.828 1.00 90.06 84 SER A CA 1
ATOM 646 C C . SER A 1 84 ? -21.853 -2.325 -11.836 1.00 90.06 84 SER A C 1
ATOM 648 O O . SER A 1 84 ? -21.688 -2.931 -12.893 1.00 90.06 84 SER A O 1
ATOM 650 N N . ARG A 1 85 ? -21.908 -2.952 -10.656 1.00 90.12 85 ARG A N 1
ATOM 651 C CA . ARG A 1 85 ? -21.783 -4.397 -10.440 1.00 90.12 85 ARG A CA 1
ATOM 652 C C . ARG A 1 85 ? -23.126 -5.092 -10.200 1.00 90.12 85 ARG A C 1
ATOM 654 O O . ARG A 1 85 ? -23.144 -6.265 -9.843 1.00 90.12 85 ARG A O 1
ATOM 661 N N . GLY A 1 86 ? -24.236 -4.393 -10.447 1.00 87.56 86 GLY A N 1
ATOM 662 C CA . GLY A 1 86 ? -25.589 -4.951 -10.449 1.00 87.56 86 GLY A CA 1
ATOM 663 C C . GLY A 1 86 ? -26.317 -4.904 -9.105 1.00 87.56 86 GLY A C 1
ATOM 664 O O . GLY A 1 86 ? -27.407 -5.460 -8.998 1.00 87.56 86 GLY A O 1
ATOM 665 N N . HIS A 1 87 ? -25.766 -4.242 -8.080 1.00 88.25 87 HIS A N 1
ATOM 666 C CA . HIS A 1 87 ? -26.439 -4.142 -6.781 1.00 88.25 87 HIS A CA 1
ATOM 667 C C . HIS A 1 87 ? -27.577 -3.117 -6.813 1.00 88.25 87 HIS A C 1
ATOM 669 O O . HIS A 1 87 ? -27.397 -1.957 -7.198 1.00 88.25 87 HIS A O 1
ATOM 675 N N . HIS A 1 88 ? -28.758 -3.533 -6.355 1.00 85.19 88 HIS A N 1
ATOM 676 C CA . HIS A 1 88 ? -29.925 -2.663 -6.223 1.00 85.19 88 HIS A CA 1
ATOM 677 C C . HIS A 1 88 ? -29.979 -2.039 -4.827 1.00 85.19 88 HIS A C 1
ATOM 679 O O . HIS A 1 88 ? -30.361 -2.686 -3.854 1.00 85.19 88 HIS A O 1
ATOM 685 N N . LEU A 1 89 ? -29.625 -0.759 -4.740 1.00 82.69 89 LEU A N 1
ATOM 686 C CA . LEU A 1 89 ? -29.612 -0.010 -3.486 1.00 82.69 89 LEU A CA 1
ATOM 687 C C . LEU A 1 89 ? -30.962 0.696 -3.266 1.00 82.69 89 LEU A C 1
ATOM 689 O O . LEU A 1 89 ? -31.472 1.371 -4.159 1.00 82.69 89 LEU A O 1
ATOM 693 N N . LYS A 1 90 ? -31.538 0.528 -2.073 1.00 77.69 90 LYS A N 1
ATOM 694 C CA . LYS A 1 90 ? -32.791 1.147 -1.603 1.00 77.69 90 LYS A CA 1
ATOM 695 C C . LYS A 1 90 ? -32.553 2.269 -0.587 1.00 77.69 90 LYS A C 1
ATOM 697 O O . LYS A 1 90 ? -33.428 3.112 -0.415 1.00 77.69 90 LYS A O 1
ATOM 702 N N . GLN A 1 91 ? -31.414 2.250 0.106 1.00 73.00 91 GLN A N 1
ATOM 703 C CA . GLN A 1 91 ? -31.034 3.208 1.146 1.00 73.00 91 GLN A CA 1
ATOM 704 C C . GLN A 1 91 ? -29.711 3.892 0.787 1.00 73.00 91 GLN A C 1
ATOM 706 O O . GLN A 1 91 ? -28.777 3.227 0.328 1.00 73.00 91 GLN A O 1
ATOM 711 N N . GLY A 1 92 ? -29.659 5.212 0.983 1.00 71.69 92 GLY A N 1
ATOM 712 C CA . GLY A 1 92 ? -28.469 6.041 0.799 1.00 71.69 92 GLY A CA 1
ATOM 713 C C . GLY A 1 92 ? -27.771 6.366 2.123 1.00 71.69 92 GLY A C 1
ATOM 714 O O . GLY A 1 92 ? -28.197 5.931 3.193 1.00 71.69 92 GLY A O 1
ATOM 715 N N . LEU A 1 93 ? -26.697 7.147 2.031 1.00 67.19 93 LEU A N 1
ATOM 716 C CA . LEU A 1 93 ? -25.882 7.603 3.155 1.00 67.19 93 LEU A CA 1
ATOM 717 C C . LEU A 1 93 ? -25.804 9.128 3.157 1.00 67.19 93 LEU A C 1
ATOM 719 O O . LEU A 1 93 ? -25.465 9.709 2.126 1.00 67.19 93 LEU A O 1
ATOM 723 N N . ASP A 1 94 ? -26.054 9.757 4.307 1.00 61.41 94 ASP A N 1
ATOM 724 C CA . ASP A 1 94 ? -25.783 11.185 4.481 1.00 61.41 94 ASP A CA 1
ATOM 725 C C . ASP A 1 94 ? -24.282 11.369 4.753 1.00 61.41 94 ASP A C 1
ATOM 727 O O . ASP A 1 94 ? -23.724 10.843 5.720 1.00 61.41 94 ASP A O 1
ATOM 731 N N . SER A 1 95 ? -23.594 12.065 3.845 1.00 55.41 95 SER A N 1
ATOM 732 C CA . SER A 1 95 ? -22.136 12.194 3.852 1.00 55.41 95 SER A CA 1
ATOM 733 C C . SER A 1 95 ? -21.661 13.173 4.931 1.00 55.41 95 SER A C 1
ATOM 735 O O . SER A 1 95 ? -21.546 14.374 4.678 1.00 55.41 95 SER A O 1
ATOM 737 N N . SER A 1 96 ? -21.346 12.684 6.130 1.00 49.78 96 SER A N 1
ATOM 738 C CA . SER A 1 96 ? -20.565 13.449 7.108 1.00 49.78 96 SER A CA 1
ATOM 739 C C . SER A 1 96 ? -19.067 13.334 6.800 1.00 49.78 96 SER A C 1
ATOM 741 O O . SER A 1 96 ? -18.528 12.248 6.597 1.00 49.78 96 SER A O 1
ATOM 743 N N . SER A 1 97 ? -18.399 14.482 6.727 1.00 41.00 97 SER A N 1
ATOM 744 C CA . SER A 1 97 ? -17.028 14.682 6.251 1.00 41.00 97 SER A CA 1
ATOM 745 C C . SER A 1 97 ? -15.953 14.037 7.128 1.00 41.00 97 SER A C 1
ATOM 747 O O . SER A 1 97 ? -15.688 14.556 8.211 1.00 41.00 97 SER A O 1
ATOM 749 N N . LEU A 1 98 ? -15.265 12.994 6.655 1.00 41.44 98 LEU A N 1
ATOM 750 C CA . LEU A 1 98 ? -14.049 12.473 7.295 1.00 41.44 98 LEU A CA 1
ATOM 751 C C . LEU A 1 98 ? -13.060 11.930 6.233 1.00 41.44 98 LEU A C 1
ATOM 753 O O . LEU A 1 98 ? -13.490 11.224 5.333 1.00 41.44 98 LEU A O 1
ATOM 757 N N . SER A 1 99 ? -11.778 12.309 6.381 1.00 41.69 99 SER A N 1
ATOM 758 C CA . SER A 1 99 ? -10.466 11.784 5.898 1.00 41.69 99 SER A CA 1
ATOM 759 C C . SER A 1 99 ? -10.208 11.214 4.480 1.00 41.69 99 SER A C 1
ATOM 761 O O . SER A 1 99 ? -10.978 10.461 3.910 1.00 41.69 99 SER A O 1
ATOM 763 N N . SER A 1 100 ? -9.039 11.536 3.894 1.00 48.66 100 SER A N 1
ATOM 764 C CA . SER A 1 100 ? -8.638 11.185 2.511 1.00 48.66 100 SER A CA 1
ATOM 765 C C . SER A 1 100 ? -7.908 9.863 2.478 1.00 48.66 100 SER A C 1
ATOM 767 O O . SER A 1 100 ? -6.721 9.838 2.793 1.00 48.66 100 SER A O 1
ATOM 769 N N . SER A 1 101 ? -8.596 8.779 2.120 1.00 64.19 101 SER A N 1
ATOM 770 C CA . SER A 1 101 ? -7.974 7.463 1.946 1.00 64.19 101 SER A CA 1
ATOM 771 C C . SER A 1 101 ? -8.968 6.438 1.383 1.00 64.19 101 SER A C 1
ATOM 773 O O . SER A 1 101 ? -10.174 6.577 1.602 1.00 64.19 101 SER A O 1
ATOM 775 N N . ALA A 1 102 ? -8.447 5.356 0.795 1.00 67.94 102 ALA A N 1
ATOM 776 C CA . ALA A 1 102 ? -9.125 4.069 0.611 1.00 67.94 102 ALA A CA 1
ATOM 777 C C . ALA A 1 102 ? -9.927 3.623 1.851 1.00 67.94 102 ALA A C 1
ATOM 779 O O . ALA A 1 102 ? -10.999 3.039 1.730 1.00 67.94 102 ALA A O 1
ATOM 780 N N . ALA A 1 103 ? -9.479 3.968 3.067 1.00 82.81 103 ALA A N 1
ATOM 781 C CA . ALA A 1 103 ? -10.236 3.702 4.294 1.00 82.81 103 ALA A CA 1
ATOM 782 C C . ALA A 1 103 ? -11.660 4.275 4.257 1.00 82.81 103 ALA A C 1
ATOM 784 O O . ALA A 1 103 ? -12.582 3.654 4.776 1.00 82.81 103 ALA A O 1
ATOM 785 N N . VAL A 1 104 ? -11.860 5.427 3.616 1.00 83.88 104 VAL A N 1
ATOM 786 C CA . VAL A 1 104 ? -13.166 6.086 3.534 1.00 83.88 104 VAL A CA 1
ATOM 787 C C . VAL A 1 104 ? -14.037 5.507 2.438 1.00 83.88 104 VAL A C 1
ATOM 789 O O . VAL A 1 104 ? -15.226 5.311 2.676 1.00 83.88 104 VAL A O 1
ATOM 792 N N . GLY A 1 105 ? -13.475 5.178 1.274 1.00 89.00 105 GLY A N 1
ATOM 793 C CA . GLY A 1 105 ? -14.234 4.474 0.242 1.00 89.00 105 GLY A CA 1
ATOM 794 C C . GLY A 1 105 ? -14.694 3.092 0.725 1.00 89.00 105 GLY A C 1
ATOM 795 O O . GLY A 1 105 ? -15.886 2.791 0.642 1.00 89.00 105 GLY A O 1
ATOM 796 N N . ILE A 1 106 ? -13.816 2.327 1.386 1.00 91.88 106 ILE A N 1
ATOM 797 C CA . ILE A 1 106 ? -14.162 1.064 2.058 1.00 91.88 106 ILE A CA 1
ATOM 798 C C . ILE A 1 106 ? -15.226 1.268 3.138 1.00 91.88 106 ILE A C 1
ATOM 800 O O . ILE A 1 106 ? -16.193 0.511 3.196 1.00 91.88 106 ILE A O 1
ATOM 804 N N . ALA A 1 107 ? -15.098 2.297 3.978 1.00 90.62 107 ALA A N 1
ATOM 805 C CA . ALA A 1 107 ? -16.080 2.558 5.023 1.00 90.62 107 ALA A CA 1
ATOM 806 C C . ALA A 1 107 ? -17.470 2.879 4.437 1.00 90.62 107 ALA A C 1
ATOM 808 O O . ALA A 1 107 ? -18.471 2.373 4.944 1.00 90.62 107 ALA A O 1
ATOM 809 N N . TYR A 1 108 ? -17.541 3.631 3.330 1.00 90.50 108 TYR A N 1
ATOM 810 C CA . TYR A 1 108 ? -18.790 3.865 2.598 1.00 90.50 108 TYR A CA 1
ATOM 811 C C . TYR A 1 108 ? -19.351 2.592 1.950 1.00 90.50 108 TYR A C 1
ATOM 813 O O . TYR A 1 108 ? -20.565 2.397 1.989 1.00 90.50 108 TYR A O 1
ATOM 821 N N . LEU A 1 109 ? -18.509 1.724 1.381 1.00 93.31 109 LEU A N 1
ATOM 822 C CA . LEU A 1 109 ? -18.944 0.437 0.822 1.00 93.31 109 LEU A CA 1
ATOM 823 C C . LEU A 1 109 ? -19.596 -0.436 1.898 1.00 93.31 109 LEU A C 1
ATOM 825 O O . LEU A 1 109 ? -20.771 -0.779 1.774 1.00 93.31 109 LEU A O 1
ATOM 829 N N . LEU A 1 110 ? -18.890 -0.676 3.007 1.00 93.38 110 LEU A N 1
ATOM 830 C CA . LEU A 1 110 ? -19.391 -1.487 4.123 1.00 93.38 110 LEU A CA 1
ATOM 831 C C . LEU A 1 110 ? -20.671 -0.900 4.735 1.00 93.38 110 LEU A C 1
ATOM 833 O O . LEU A 1 110 ? -21.600 -1.630 5.089 1.00 93.38 110 LEU A O 1
ATOM 837 N N . ALA A 1 111 ? -20.744 0.427 4.834 1.00 90.44 111 ALA A N 1
ATOM 838 C CA . ALA A 1 111 ? -21.924 1.133 5.306 1.00 90.44 111 ALA A CA 1
ATOM 839 C C . ALA A 1 111 ? -23.130 0.931 4.366 1.00 90.44 111 ALA A C 1
ATOM 841 O O . ALA A 1 111 ? -24.217 0.557 4.815 1.00 90.44 111 ALA A O 1
ATOM 842 N N . LEU A 1 112 ? -22.949 1.132 3.056 1.00 90.56 112 LEU A N 1
ATOM 843 C CA . LEU A 1 112 ? -24.005 0.931 2.057 1.00 90.56 112 LEU A CA 1
ATOM 844 C C . LEU A 1 112 ? -24.452 -0.527 1.986 1.00 90.56 112 LEU A C 1
ATOM 846 O O . LEU A 1 112 ? -25.649 -0.783 1.858 1.00 90.56 112 LEU A O 1
ATOM 850 N N . GLU A 1 113 ? -23.523 -1.473 2.084 1.00 93.50 113 GLU A N 1
ATOM 851 C CA . GLU A 1 113 ? -23.828 -2.900 2.130 1.00 93.50 113 GLU A CA 1
ATOM 852 C C . GLU A 1 113 ? -24.717 -3.236 3.322 1.00 93.50 113 GLU A C 1
ATOM 854 O O . GLU A 1 113 ? -25.792 -3.808 3.137 1.00 93.50 113 GLU A O 1
ATOM 859 N N . SER A 1 114 ? -24.321 -2.799 4.520 1.00 91.75 114 SER A N 1
ATOM 860 C CA . SER A 1 114 ? -25.084 -2.997 5.754 1.00 91.75 114 SER A CA 1
ATOM 861 C C . SER A 1 114 ? -26.493 -2.403 5.653 1.00 91.75 114 SER A C 1
ATOM 863 O O . SER A 1 114 ? -27.487 -3.094 5.884 1.00 91.75 114 SER A O 1
ATOM 865 N N . ALA A 1 115 ? -26.610 -1.152 5.194 1.00 89.00 115 ALA A N 1
ATOM 866 C CA . ALA A 1 115 ? -27.898 -0.473 5.042 1.00 89.00 115 ALA A CA 1
ATOM 867 C C . ALA A 1 115 ? -28.823 -1.122 3.999 1.00 89.00 115 ALA A C 1
ATOM 869 O O . ALA A 1 115 ? -30.044 -0.952 4.049 1.00 89.00 115 ALA A O 1
ATOM 870 N N . ASN A 1 116 ? -28.264 -1.859 3.041 1.00 89.12 116 ASN A N 1
ATOM 871 C CA . ASN A 1 116 ? -29.020 -2.496 1.966 1.00 89.12 116 ASN A CA 1
ATOM 872 C C . ASN A 1 116 ? -29.107 -4.023 2.102 1.00 89.12 116 ASN A C 1
ATOM 874 O O . ASN A 1 116 ? -29.685 -4.665 1.226 1.00 89.12 116 ASN A O 1
ATOM 878 N N . GLY A 1 117 ? -28.591 -4.598 3.195 1.00 91.56 117 GLY A N 1
ATOM 879 C CA . GLY A 1 117 ? -28.577 -6.043 3.421 1.00 91.56 117 GLY A CA 1
ATOM 880 C C . GLY A 1 117 ? -27.769 -6.810 2.371 1.00 91.56 117 GLY A C 1
ATOM 881 O O . GLY A 1 117 ? -28.128 -7.935 2.028 1.00 91.56 117 GLY A O 1
ATOM 882 N N . LEU A 1 118 ? -26.723 -6.194 1.814 1.00 93.75 118 LEU A N 1
ATOM 883 C CA . LEU A 1 118 ? -25.837 -6.833 0.845 1.00 93.75 118 LEU A CA 1
ATOM 884 C C . LEU A 1 118 ? -24.749 -7.627 1.566 1.00 93.75 118 LEU A C 1
ATOM 886 O O . LEU A 1 118 ? -24.276 -7.248 2.633 1.00 93.75 118 LEU A O 1
ATOM 890 N N . THR A 1 119 ? -24.323 -8.727 0.954 1.00 93.25 119 THR A N 1
ATOM 891 C CA . THR A 1 119 ? -23.148 -9.488 1.388 1.00 93.25 119 THR A CA 1
ATOM 892 C C . THR A 1 119 ? -22.133 -9.459 0.261 1.00 93.25 119 THR A C 1
ATOM 894 O O . THR A 1 119 ? -22.302 -10.134 -0.754 1.00 93.25 119 THR A O 1
ATOM 897 N N . VAL A 1 120 ? -21.095 -8.647 0.427 1.00 95.19 120 VAL A N 1
ATOM 898 C CA . VAL A 1 120 ? -20.002 -8.512 -0.531 1.00 95.19 120 VAL A CA 1
ATOM 899 C C . VAL A 1 120 ? -18.736 -9.059 0.117 1.00 95.19 120 VAL A C 1
ATOM 901 O O . VAL A 1 120 ? -18.448 -8.802 1.284 1.00 95.19 120 VAL A O 1
ATOM 904 N N . SER A 1 121 ? -17.988 -9.880 -0.617 1.00 95.50 121 SER A N 1
ATOM 905 C CA . SER A 1 121 ? -16.746 -10.441 -0.084 1.00 95.50 121 SER A CA 1
ATOM 906 C C . SER A 1 121 ? -15.648 -9.370 0.017 1.00 95.50 121 SER A C 1
ATOM 908 O O . SER A 1 121 ? -15.626 -8.437 -0.792 1.00 95.50 121 SER A O 1
ATOM 910 N N . PRO A 1 122 ? -14.663 -9.525 0.922 1.00 93.31 122 PRO A N 1
ATOM 911 C CA . PRO A 1 122 ? -13.519 -8.615 1.006 1.00 93.31 122 PRO A CA 1
ATOM 912 C C . PRO A 1 122 ? -12.807 -8.409 -0.338 1.00 93.31 122 PRO A C 1
ATOM 914 O O . PRO A 1 122 ? -12.493 -7.285 -0.707 1.00 93.31 122 PRO A O 1
ATOM 917 N N . THR A 1 123 ? -12.622 -9.474 -1.124 1.00 93.31 123 THR A N 1
ATOM 918 C CA . THR A 1 123 ? -12.000 -9.393 -2.455 1.00 93.31 123 THR A CA 1
ATOM 919 C C . THR A 1 123 ? -12.809 -8.542 -3.432 1.00 93.31 123 THR A C 1
ATOM 921 O O . THR A 1 123 ? -12.232 -7.806 -4.228 1.00 93.31 123 THR A O 1
ATOM 924 N N . GLN A 1 124 ? -14.140 -8.604 -3.368 1.00 95.62 124 GLN A N 1
ATOM 925 C CA . GLN A 1 124 ? -14.991 -7.732 -4.175 1.00 95.62 124 GLN A CA 1
ATOM 926 C C . GLN A 1 124 ? -14.897 -6.278 -3.707 1.00 95.62 124 GLN A C 1
ATOM 928 O O . GLN A 1 124 ? -14.780 -5.398 -4.551 1.00 95.62 124 GLN A O 1
ATOM 933 N N . ASN A 1 125 ? -14.860 -6.025 -2.396 1.00 96.62 125 ASN A N 1
ATOM 934 C CA . ASN A 1 125 ? -14.729 -4.667 -1.863 1.00 96.62 125 ASN A CA 1
ATOM 935 C C . ASN A 1 125 ? -13.382 -4.011 -2.169 1.00 96.62 125 ASN A C 1
ATOM 937 O O . ASN A 1 125 ? -13.349 -2.816 -2.450 1.00 96.62 125 ASN A O 1
ATOM 941 N N . ILE A 1 126 ? -12.300 -4.790 -2.226 1.00 94.88 126 ILE A N 1
ATOM 942 C CA . ILE A 1 126 ? -11.002 -4.320 -2.735 1.00 94.88 126 ILE A CA 1
ATOM 943 C C . ILE A 1 126 ? -11.141 -3.797 -4.168 1.00 94.88 126 ILE A C 1
ATOM 945 O O . ILE A 1 126 ? -10.659 -2.715 -4.492 1.00 94.88 126 ILE A O 1
ATOM 949 N N . GLU A 1 127 ? -11.826 -4.545 -5.035 1.00 95.50 127 GLU A N 1
ATOM 950 C CA . GLU A 1 127 ? -12.042 -4.110 -6.415 1.00 95.50 127 GLU A CA 1
ATOM 951 C C . GLU A 1 127 ? -13.016 -2.942 -6.513 1.00 95.50 127 GLU A C 1
ATOM 953 O O . GLU A 1 127 ? -12.819 -2.068 -7.349 1.00 95.50 127 GLU A O 1
ATOM 958 N N . TYR A 1 128 ? -14.055 -2.901 -5.682 1.00 96.12 128 TYR A N 1
ATOM 959 C CA . TYR A 1 128 ? -15.009 -1.798 -5.689 1.00 96.12 128 TYR A CA 1
ATOM 960 C C . TYR A 1 128 ? -14.338 -0.497 -5.291 1.00 96.12 128 TYR A C 1
ATOM 962 O O . TYR A 1 128 ? -14.507 0.490 -5.996 1.00 96.12 128 TYR A O 1
ATOM 970 N N . ASP A 1 129 ? -13.518 -0.497 -4.246 1.00 94.69 129 ASP A N 1
ATOM 971 C CA . ASP A 1 129 ? -12.791 0.701 -3.843 1.00 94.69 129 ASP A CA 1
ATOM 972 C C . ASP A 1 129 ? -11.723 1.104 -4.872 1.00 94.69 129 ASP A C 1
ATOM 974 O O . ASP A 1 129 ? -11.636 2.278 -5.233 1.00 94.69 129 ASP A O 1
ATOM 978 N N . ARG A 1 130 ? -11.048 0.138 -5.516 1.00 93.88 130 ARG A N 1
ATOM 979 C CA . ARG A 1 130 ? -10.212 0.442 -6.688 1.00 93.88 130 ARG A CA 1
ATOM 980 C C . ARG A 1 130 ? -11.014 1.123 -7.804 1.00 93.88 130 ARG A C 1
ATOM 982 O O . ARG A 1 130 ? -10.496 2.039 -8.438 1.00 93.88 130 ARG A O 1
ATOM 989 N N . LEU A 1 131 ? -12.263 0.717 -8.065 1.00 93.94 131 LEU A N 1
ATOM 990 C CA . LEU A 1 131 ? -13.134 1.387 -9.048 1.00 93.94 131 LEU A CA 1
ATOM 991 C C . LEU A 1 131 ? -13.503 2.808 -8.603 1.00 93.94 131 LEU A C 1
ATOM 993 O O . LEU A 1 131 ? -13.506 3.710 -9.444 1.00 93.94 131 LEU A O 1
ATOM 997 N N . ILE A 1 132 ? -13.771 3.025 -7.307 1.00 92.12 132 ILE A N 1
ATOM 998 C CA . ILE A 1 132 ? -13.981 4.368 -6.743 1.00 92.12 132 ILE A CA 1
ATOM 999 C C . ILE A 1 132 ? -12.787 5.250 -7.105 1.00 92.12 132 ILE A C 1
ATOM 1001 O O . ILE A 1 132 ? -12.947 6.309 -7.709 1.00 92.12 132 ILE A O 1
ATOM 1005 N N . GLU A 1 133 ? -11.575 4.804 -6.800 1.00 90.25 133 GLU A N 1
ATOM 1006 C CA . GLU A 1 133 ? -10.391 5.632 -6.993 1.00 90.25 133 GLU A CA 1
ATOM 1007 C C . GLU A 1 133 ? -10.020 5.788 -8.473 1.00 90.25 133 GLU A C 1
ATOM 1009 O O . GLU A 1 133 ? -9.816 6.908 -8.941 1.00 90.25 133 GLU A O 1
ATOM 1014 N N . ASN A 1 134 ? -10.018 4.704 -9.251 1.00 91.81 134 ASN A N 1
ATOM 1015 C CA . ASN A 1 134 ? -9.547 4.708 -10.640 1.00 91.81 134 ASN A CA 1
ATOM 1016 C C . ASN A 1 134 ? -10.536 5.311 -11.639 1.00 91.81 134 ASN A C 1
ATOM 1018 O O . ASN A 1 134 ? -10.101 5.969 -12.595 1.00 91.81 134 ASN A O 1
ATOM 1022 N N . GLU A 1 135 ? -11.829 5.019 -11.484 1.00 90.25 135 GLU A N 1
ATOM 1023 C CA . GLU A 1 135 ? -12.862 5.440 -12.431 1.00 90.25 135 GLU A CA 1
ATOM 1024 C C . GLU A 1 135 ? -13.562 6.704 -11.961 1.00 90.25 135 GLU A C 1
ATOM 1026 O O . GLU A 1 135 ? -13.747 7.611 -12.768 1.00 90.25 135 GLU A O 1
ATOM 1031 N N . TYR A 1 136 ? -13.919 6.789 -10.676 1.00 86.12 136 TYR A N 1
ATOM 1032 C CA . TYR A 1 136 ? -14.685 7.920 -10.159 1.00 86.12 136 TYR A CA 1
ATOM 1033 C C . TYR A 1 136 ? -13.790 9.109 -9.769 1.00 86.12 136 TYR A C 1
ATOM 1035 O O . TYR A 1 136 ? -14.100 10.245 -10.131 1.00 86.12 136 TYR A O 1
ATOM 1043 N N . LEU A 1 137 ? -12.665 8.861 -9.085 1.00 85.69 137 LEU A N 1
ATOM 1044 C CA . LEU A 1 137 ? -11.736 9.905 -8.615 1.00 85.69 137 LEU A CA 1
ATOM 1045 C C . LEU A 1 137 ? -10.528 10.144 -9.537 1.00 85.69 137 LEU A C 1
ATOM 1047 O O . LEU A 1 137 ? -9.800 11.113 -9.340 1.00 85.69 137 LEU A O 1
ATOM 1051 N N . GLY A 1 138 ? -10.299 9.278 -10.528 1.00 87.69 138 GLY A N 1
ATOM 1052 C CA . GLY A 1 138 ? -9.207 9.409 -11.499 1.00 87.69 138 GLY A CA 1
ATOM 1053 C C . GLY A 1 138 ? -7.800 9.074 -10.977 1.00 87.69 138 GLY A C 1
ATOM 1054 O O . GLY A 1 138 ? -6.823 9.294 -11.696 1.00 87.69 138 GLY A O 1
ATOM 1055 N N . LEU A 1 139 ? -7.663 8.520 -9.771 1.00 88.88 139 LEU A N 1
ATOM 1056 C CA . LEU A 1 139 ? -6.392 8.087 -9.185 1.00 88.88 139 LEU A CA 1
ATOM 1057 C C . LEU A 1 139 ? -6.059 6.659 -9.640 1.00 88.88 139 LEU A C 1
ATOM 1059 O O . LEU A 1 139 ? -6.810 5.734 -9.371 1.00 88.88 139 LEU A O 1
ATOM 1063 N N . LYS A 1 140 ? -4.938 6.456 -10.337 1.00 90.25 140 LYS A N 1
ATOM 1064 C CA . LYS A 1 140 ? -4.551 5.169 -10.953 1.00 90.25 140 LYS A CA 1
ATOM 1065 C C . LYS A 1 140 ? -3.761 4.261 -10.012 1.00 90.25 140 LYS A C 1
ATOM 1067 O O . LYS A 1 140 ? -2.764 3.667 -10.414 1.00 90.25 140 LYS A O 1
ATOM 1072 N N . ASN A 1 141 ? -4.171 4.185 -8.752 1.00 89.00 141 ASN A N 1
ATOM 1073 C CA . ASN A 1 141 ? -3.521 3.333 -7.764 1.00 89.00 141 ASN A CA 1
ATOM 1074 C C . ASN A 1 141 ? -3.899 1.852 -7.901 1.00 89.00 141 ASN A C 1
ATOM 1076 O O . ASN A 1 141 ? -4.842 1.477 -8.606 1.00 89.00 141 ASN A O 1
ATOM 1080 N N . GLY A 1 142 ? -3.079 1.014 -7.262 1.00 91.44 142 GLY A N 1
ATOM 1081 C CA . GLY A 1 142 ? -3.279 -0.430 -7.169 1.00 91.44 142 GLY A CA 1
ATOM 1082 C C . GLY A 1 142 ? -4.255 -0.822 -6.057 1.00 91.44 142 GLY A C 1
ATOM 1083 O O . GLY A 1 142 ? -5.075 -0.023 -5.633 1.00 91.44 142 GLY A O 1
ATOM 1084 N N . ILE A 1 143 ? -4.142 -2.067 -5.586 1.00 92.69 143 ILE A N 1
ATOM 1085 C CA . ILE A 1 143 ? -5.045 -2.660 -4.579 1.00 92.69 143 ILE A CA 1
ATOM 1086 C C . ILE A 1 143 ? -4.469 -2.699 -3.156 1.00 92.69 143 ILE A C 1
ATOM 1088 O O . ILE A 1 143 ? -5.078 -3.295 -2.267 1.00 92.69 143 ILE A O 1
ATOM 1092 N N . LEU A 1 144 ? -3.254 -2.182 -2.951 1.00 90.50 144 LEU A N 1
ATOM 1093 C CA . LEU A 1 144 ? -2.482 -2.433 -1.731 1.00 90.50 144 LEU A CA 1
ATOM 1094 C C . LEU A 1 144 ? -3.191 -1.894 -0.484 1.00 90.50 144 LEU A C 1
ATOM 1096 O O . LEU A 1 144 ? -3.358 -2.640 0.479 1.00 90.50 144 LEU A O 1
ATOM 1100 N N . ASP A 1 145 ? -3.654 -0.645 -0.525 1.00 90.25 145 ASP A N 1
ATOM 1101 C CA . ASP A 1 145 ? -4.258 0.028 0.628 1.00 90.25 145 ASP A CA 1
ATOM 1102 C C . ASP A 1 145 ? -5.569 -0.653 1.038 1.00 90.25 145 ASP A C 1
ATOM 1104 O O . ASP A 1 145 ? -5.761 -1.012 2.200 1.00 90.25 145 ASP A O 1
ATOM 1108 N N . GLN A 1 146 ? -6.442 -0.929 0.067 1.00 91.81 146 GLN A N 1
ATOM 1109 C CA . GLN A 1 146 ? -7.709 -1.631 0.286 1.00 91.81 146 GLN A CA 1
ATOM 1110 C C . GLN A 1 146 ? -7.489 -3.034 0.841 1.00 91.81 146 GLN A C 1
ATOM 1112 O O . GLN A 1 146 ? -8.202 -3.482 1.741 1.00 91.81 146 GLN A O 1
ATOM 1117 N N . SER A 1 147 ? -6.488 -3.734 0.299 1.00 92.31 147 SER A N 1
ATOM 1118 C CA . SER A 1 147 ? -6.119 -5.075 0.749 1.00 92.31 147 SER A CA 1
ATOM 1119 C C . SER A 1 147 ? -5.605 -5.034 2.182 1.00 92.31 147 SER A C 1
ATOM 1121 O O . SER A 1 147 ? -6.012 -5.858 2.997 1.00 92.31 147 SER A O 1
ATOM 1123 N N . ALA A 1 148 ? -4.765 -4.053 2.521 1.00 88.44 148 ALA A N 1
ATOM 1124 C CA . ALA A 1 148 ? -4.270 -3.871 3.877 1.00 88.44 148 ALA A CA 1
ATOM 1125 C C . ALA A 1 148 ? -5.417 -3.595 4.862 1.00 88.44 148 ALA A C 1
ATOM 1127 O O . ALA A 1 148 ? -5.423 -4.177 5.944 1.00 88.44 148 ALA A O 1
ATOM 1128 N N . ILE A 1 149 ? -6.413 -2.789 4.484 1.00 88.25 149 ILE A N 1
ATOM 1129 C CA . ILE A 1 149 ? -7.574 -2.480 5.334 1.00 88.25 149 ILE A CA 1
ATOM 1130 C C . ILE A 1 149 ? -8.449 -3.721 5.576 1.00 88.25 149 ILE A C 1
ATOM 1132 O O . ILE A 1 149 ? -8.838 -3.990 6.710 1.00 88.25 149 ILE A O 1
ATOM 1136 N N . LEU A 1 150 ? -8.766 -4.486 4.528 1.00 91.62 150 LEU A N 1
ATOM 1137 C CA . LEU A 1 150 ? -9.752 -5.573 4.609 1.00 91.62 150 LEU A CA 1
ATOM 1138 C C . LEU A 1 150 ? -9.164 -6.937 5.004 1.00 91.62 150 LEU A C 1
ATOM 1140 O O . LEU A 1 150 ? -9.846 -7.768 5.617 1.00 91.62 150 LEU A O 1
ATOM 1144 N N . LEU A 1 151 ? -7.914 -7.208 4.624 1.00 91.56 151 LEU A N 1
ATOM 1145 C CA . LEU A 1 151 ? -7.305 -8.538 4.749 1.00 91.56 151 LEU A CA 1
ATOM 1146 C C . LEU A 1 151 ? -6.325 -8.645 5.914 1.00 91.56 151 LEU A C 1
ATOM 1148 O O . LEU A 1 151 ? -6.015 -9.761 6.329 1.00 91.56 151 LEU A O 1
ATOM 1152 N N . SER A 1 152 ? -5.868 -7.524 6.479 1.00 87.50 152 SER A N 1
ATOM 1153 C CA . SER A 1 152 ? -4.932 -7.579 7.600 1.00 87.50 152 SER A CA 1
ATOM 1154 C C . SER A 1 152 ? -5.561 -8.166 8.851 1.00 87.50 152 SER A C 1
ATOM 1156 O O . SER A 1 152 ? -6.770 -8.093 9.088 1.00 87.50 152 SER A O 1
ATOM 1158 N N . ARG A 1 153 ? -4.710 -8.790 9.660 1.00 83.75 153 ARG A N 1
ATOM 1159 C CA . ARG A 1 153 ? -5.076 -9.346 10.957 1.00 83.75 153 ARG A CA 1
ATOM 1160 C C . ARG A 1 153 ? -4.111 -8.842 12.006 1.00 83.75 153 ARG A C 1
ATOM 1162 O O . ARG A 1 153 ? -2.929 -8.633 11.741 1.00 83.75 153 ARG A O 1
ATOM 1169 N N . TYR A 1 154 ? -4.646 -8.664 13.203 1.00 77.6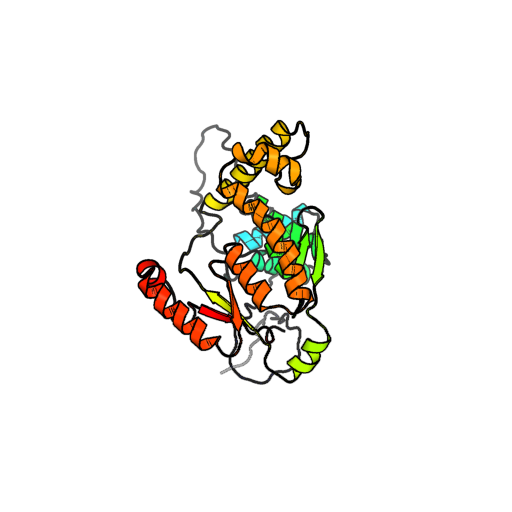9 154 TYR A N 1
ATOM 1170 C CA . TYR A 1 154 ? -3.887 -8.235 14.361 1.00 77.69 154 TYR A CA 1
ATOM 1171 C C . TYR A 1 154 ? -2.628 -9.103 14.552 1.00 77.69 154 TYR A C 1
ATOM 1173 O O . TYR A 1 154 ? -2.683 -10.332 14.450 1.00 77.69 154 TYR A O 1
ATOM 1181 N N . ARG A 1 155 ? -1.486 -8.441 14.793 1.00 74.81 155 ARG A N 1
ATOM 1182 C CA . ARG A 1 155 ? -0.147 -9.040 14.988 1.00 74.81 155 ARG A CA 1
ATOM 1183 C C . ARG A 1 155 ? 0.370 -9.908 13.832 1.00 74.81 155 ARG A C 1
ATOM 1185 O O . ARG A 1 155 ? 1.243 -10.746 14.044 1.00 74.81 155 ARG A O 1
ATOM 1192 N N . CYS A 1 156 ? -0.138 -9.716 12.620 1.00 82.31 156 CYS A N 1
ATOM 1193 C CA . CYS A 1 156 ? 0.342 -10.411 11.428 1.00 82.31 156 CYS A CA 1
ATOM 1194 C C . CYS A 1 156 ? 0.894 -9.407 10.420 1.00 82.31 156 CYS A C 1
ATOM 1196 O O . CYS A 1 156 ? 0.359 -8.309 10.280 1.00 82.31 156 CYS A O 1
ATOM 1198 N N . LEU A 1 157 ? 1.915 -9.816 9.670 1.00 87.56 157 LEU A N 1
ATOM 1199 C CA . LEU A 1 157 ? 2.305 -9.110 8.457 1.00 87.56 157 LEU A CA 1
ATOM 1200 C C . LEU A 1 157 ? 1.479 -9.657 7.290 1.00 87.56 157 LEU A C 1
ATOM 1202 O O . LEU A 1 157 ? 1.472 -10.862 7.034 1.00 87.56 157 LEU A O 1
ATOM 1206 N N . THR A 1 158 ? 0.774 -8.777 6.586 1.00 89.62 158 THR A N 1
ATOM 1207 C CA . THR A 1 158 ? 0.006 -9.141 5.391 1.00 89.62 158 THR A CA 1
ATOM 1208 C C . THR A 1 158 ? 0.913 -9.061 4.171 1.00 89.62 158 THR A C 1
ATOM 1210 O O . THR A 1 158 ? 1.282 -7.974 3.736 1.00 89.62 158 THR A O 1
ATOM 1213 N N . CYS A 1 159 ? 1.258 -10.209 3.596 1.00 91.31 159 CYS A N 1
ATOM 1214 C CA . CYS A 1 159 ? 1.924 -10.278 2.303 1.00 91.31 159 CYS A CA 1
ATOM 1215 C C . CYS A 1 159 ? 0.864 -10.360 1.206 1.00 91.31 159 CYS A C 1
ATOM 1217 O O . CYS A 1 159 ? 0.073 -11.304 1.189 1.00 91.31 159 CYS A O 1
ATOM 1219 N N . MET A 1 160 ? 0.860 -9.400 0.284 1.00 90.56 160 MET A N 1
ATOM 1220 C CA . MET A 1 160 ? -0.088 -9.343 -0.826 1.00 90.56 160 MET A CA 1
ATOM 1221 C C . MET A 1 160 ? 0.644 -9.491 -2.156 1.00 90.56 160 MET A C 1
ATOM 1223 O O . MET A 1 160 ? 1.483 -8.662 -2.501 1.00 90.56 160 MET A O 1
ATOM 1227 N N . ASP A 1 161 ? 0.298 -10.519 -2.925 1.00 89.44 161 ASP A N 1
ATOM 1228 C CA . ASP A 1 161 ? 0.684 -10.602 -4.328 1.00 89.44 161 ASP A CA 1
ATOM 1229 C C . ASP A 1 161 ? -0.325 -9.798 -5.155 1.00 89.44 161 ASP A C 1
ATOM 1231 O O . ASP A 1 161 ? -1.446 -10.234 -5.410 1.00 89.44 161 ASP A O 1
ATOM 1235 N N . CYS A 1 162 ? 0.069 -8.598 -5.582 1.00 88.56 162 CYS A N 1
ATOM 1236 C CA . CYS A 1 162 ? -0.800 -7.707 -6.349 1.00 88.56 162 CYS A CA 1
ATOM 1237 C C . CYS A 1 162 ? -1.104 -8.206 -7.775 1.00 88.56 162 CYS A C 1
ATOM 1239 O O . CYS A 1 162 ? -2.037 -7.698 -8.399 1.00 88.56 162 CYS A O 1
ATOM 1241 N N . LYS A 1 163 ? -0.345 -9.179 -8.299 1.00 86.12 163 LYS A N 1
ATOM 1242 C CA . LYS A 1 163 ? -0.559 -9.774 -9.627 1.00 86.12 163 LYS A CA 1
ATOM 1243 C C . LYS A 1 163 ? -1.617 -10.870 -9.555 1.00 86.12 163 LYS A C 1
ATOM 1245 O O . LYS A 1 163 ? -2.589 -10.834 -10.305 1.00 86.12 163 LYS A O 1
ATOM 1250 N N . THR A 1 164 ? -1.447 -11.825 -8.642 1.00 89.06 164 THR A N 1
ATOM 1251 C CA . THR A 1 164 ? -2.378 -12.959 -8.476 1.00 89.06 164 THR A CA 1
ATOM 1252 C C . THR A 1 164 ? -3.551 -12.647 -7.548 1.00 89.06 164 THR A C 1
ATOM 1254 O O . THR A 1 164 ? -4.546 -13.368 -7.546 1.00 89.06 164 THR A O 1
ATOM 1257 N N . LYS A 1 165 ? -3.454 -11.555 -6.780 1.00 88.81 165 LYS A N 1
ATOM 1258 C CA . LYS A 1 165 ? -4.388 -11.133 -5.724 1.00 88.81 165 LYS A CA 1
ATOM 1259 C C . LYS A 1 165 ? -4.475 -12.109 -4.547 1.00 88.81 165 LYS A C 1
ATOM 1261 O O . LYS A 1 165 ? -5.427 -12.064 -3.767 1.00 88.81 165 LYS A O 1
ATOM 1266 N N . ILE A 1 166 ? -3.488 -12.991 -4.414 1.00 90.75 166 ILE A N 1
ATOM 1267 C CA . ILE A 1 166 ? -3.378 -13.931 -3.302 1.00 90.75 166 ILE A CA 1
ATOM 1268 C C . ILE A 1 166 ? -2.690 -13.221 -2.134 1.00 90.75 166 ILE A C 1
ATOM 1270 O O . ILE A 1 166 ? -1.650 -12.588 -2.308 1.00 90.75 166 ILE A O 1
ATOM 1274 N N . HIS A 1 167 ? -3.245 -13.363 -0.929 1.00 91.94 167 HIS A N 1
ATOM 1275 C CA . HIS A 1 167 ? -2.638 -12.844 0.294 1.00 91.94 167 HIS A CA 1
ATOM 1276 C C . HIS A 1 167 ? -2.191 -13.979 1.216 1.00 91.94 167 HIS A C 1
ATOM 1278 O O . HIS A 1 167 ? -2.770 -15.068 1.222 1.00 91.94 167 HIS A O 1
ATOM 1284 N N . LYS A 1 168 ? -1.163 -13.707 2.017 1.00 91.44 168 LYS A N 1
ATOM 1285 C CA . LYS A 1 168 ? -0.666 -14.587 3.075 1.00 91.44 168 LYS A CA 1
ATOM 1286 C C . LYS A 1 168 ? -0.489 -13.779 4.352 1.00 91.44 168 LYS A C 1
ATOM 1288 O O . LYS A 1 168 ? 0.048 -12.675 4.319 1.00 91.44 168 LYS A O 1
ATOM 1293 N N . LEU A 1 169 ? -0.911 -14.349 5.474 1.00 89.81 169 LEU A N 1
ATOM 1294 C CA . LEU A 1 169 ? -0.642 -13.798 6.797 1.00 89.81 169 LEU A CA 1
ATOM 1295 C C . LEU A 1 169 ? 0.628 -14.443 7.338 1.00 89.81 169 LEU A C 1
ATOM 1297 O O . LEU A 1 169 ? 0.680 -15.660 7.522 1.00 89.81 169 LEU A O 1
ATOM 1301 N N . ILE A 1 170 ? 1.653 -13.631 7.571 1.00 87.56 170 ILE A N 1
ATOM 1302 C CA . ILE A 1 170 ? 2.902 -14.081 8.172 1.00 87.56 170 ILE A CA 1
ATOM 1303 C C . ILE A 1 170 ? 2.844 -13.766 9.661 1.00 87.56 170 ILE A C 1
ATOM 1305 O O . ILE A 1 170 ? 2.849 -12.606 10.090 1.00 87.56 170 ILE A O 1
ATOM 1309 N N . HIS A 1 171 ? 2.752 -14.827 10.451 1.00 83.00 171 HIS A N 1
ATOM 1310 C CA . HIS A 1 171 ? 2.772 -14.734 11.900 1.00 83.00 171 HIS A CA 1
ATOM 1311 C C . HIS A 1 171 ? 4.222 -14.637 12.391 1.00 83.00 171 HIS A C 1
ATOM 1313 O O . HIS A 1 171 ? 5.068 -15.383 11.894 1.00 83.00 171 HIS A O 1
ATOM 1319 N N . PRO A 1 172 ? 4.513 -13.777 13.379 1.00 75.62 172 PRO A N 1
ATOM 1320 C CA . PRO A 1 172 ? 5.778 -13.848 14.100 1.00 75.62 172 PRO A CA 1
ATOM 1321 C C . PRO A 1 172 ? 5.869 -15.169 14.904 1.00 75.62 172 PRO A C 1
ATOM 1323 O O . PRO A 1 172 ? 4.844 -15.837 15.115 1.00 75.62 172 PRO A O 1
ATOM 1326 N N . PRO A 1 173 ? 7.062 -15.565 15.387 1.00 79.38 173 PRO A N 1
ATOM 1327 C CA . PRO A 1 173 ? 7.261 -16.828 16.099 1.00 79.38 173 PRO A CA 1
ATOM 1328 C C . PRO A 1 173 ? 6.298 -17.025 17.284 1.00 79.38 173 PRO A C 1
ATOM 1330 O O . PRO A 1 173 ? 6.210 -16.194 18.191 1.00 79.38 173 PRO A O 1
ATOM 1333 N N . LYS A 1 174 ? 5.608 -18.178 17.327 1.00 63.03 174 LYS A N 1
ATOM 1334 C CA . LYS A 1 174 ? 4.612 -18.512 18.372 1.00 63.03 174 LYS A CA 1
ATOM 1335 C C . LYS A 1 174 ? 5.173 -18.426 19.798 1.00 63.03 174 LYS A C 1
ATOM 1337 O O . LYS A 1 174 ? 4.486 -17.959 20.700 1.00 63.03 174 LYS A O 1
ATOM 1342 N N . PHE A 1 175 ? 6.422 -18.849 19.987 1.00 51.19 175 PHE A N 1
ATOM 1343 C CA . PHE A 1 175 ? 7.074 -18.918 21.298 1.00 51.19 175 PHE A CA 1
ATOM 1344 C C . PHE A 1 175 ? 7.371 -17.535 21.903 1.00 51.19 175 PHE A C 1
ATOM 1346 O O . PHE A 1 175 ? 7.375 -17.376 23.124 1.00 51.19 175 PHE A O 1
ATOM 1353 N N . GLU A 1 176 ? 7.574 -16.513 21.068 1.00 56.75 176 GLU A N 1
ATOM 1354 C CA . GLU A 1 176 ? 7.729 -15.139 21.548 1.00 56.75 176 GLU A CA 1
ATOM 1355 C C . GLU A 1 176 ? 6.383 -14.530 21.934 1.00 56.75 176 GLU A C 1
ATOM 1357 O O . GLU A 1 176 ? 6.292 -13.850 22.948 1.00 56.75 176 GLU A O 1
ATOM 1362 N N . MET A 1 177 ? 5.310 -14.826 21.198 1.00 56.31 177 MET A N 1
ATOM 1363 C CA . MET A 1 177 ? 3.986 -14.232 21.422 1.00 56.31 177 MET A CA 1
ATOM 1364 C C . MET A 1 177 ? 3.409 -14.534 22.817 1.00 56.31 177 MET A C 1
ATOM 1366 O O . MET A 1 177 ? 2.772 -13.657 23.405 1.00 56.31 177 MET A O 1
ATOM 1370 N N . GLU A 1 178 ? 3.667 -15.727 23.365 1.00 55.91 178 GLU A N 1
ATOM 1371 C CA . GLU A 1 178 ? 3.245 -16.143 24.714 1.00 55.91 178 GLU A CA 1
ATOM 1372 C C . GLU A 1 178 ? 4.082 -15.498 25.833 1.00 55.91 178 GLU A C 1
ATOM 1374 O O . GLU A 1 178 ? 3.554 -15.179 26.900 1.00 55.91 178 GLU A O 1
ATOM 1379 N N . LYS A 1 179 ? 5.376 -15.241 25.588 1.00 52.00 179 LYS A N 1
ATOM 1380 C CA . LYS A 1 179 ? 6.228 -14.461 26.503 1.00 52.00 179 LYS A CA 1
ATOM 1381 C C . LYS A 1 179 ? 5.917 -12.963 26.430 1.00 52.00 179 LYS A C 1
ATOM 1383 O O . LYS A 1 179 ? 5.885 -12.311 27.468 1.00 52.00 179 LYS A O 1
ATOM 1388 N N . ILE A 1 180 ? 5.605 -12.445 25.241 1.00 54.09 180 ILE A N 1
ATOM 1389 C CA . ILE A 1 180 ? 5.218 -11.051 24.978 1.00 54.09 180 ILE A CA 1
ATOM 1390 C C . ILE A 1 180 ? 3.832 -10.723 25.564 1.00 54.09 180 ILE A C 1
ATOM 1392 O O . ILE A 1 180 ? 3.563 -9.605 25.981 1.00 54.09 180 ILE A O 1
ATOM 1396 N N . ALA A 1 181 ? 2.935 -11.703 25.694 1.00 53.91 181 ALA A N 1
ATOM 1397 C CA . ALA A 1 181 ? 1.696 -11.498 26.452 1.00 53.91 181 ALA A CA 1
ATOM 1398 C C . ALA A 1 181 ? 1.953 -11.177 27.945 1.00 53.91 181 ALA A C 1
ATOM 1400 O O . ALA A 1 181 ? 1.074 -10.642 28.614 1.00 53.91 181 ALA A O 1
ATOM 1401 N N . LYS A 1 182 ? 3.156 -11.481 28.462 1.00 53.59 182 LYS A N 1
ATOM 1402 C CA . LYS A 1 182 ? 3.618 -11.131 29.818 1.00 53.59 182 LYS A CA 1
ATOM 1403 C C . LYS A 1 182 ? 4.673 -10.012 29.847 1.00 53.59 182 LYS A C 1
ATOM 1405 O O . LYS A 1 182 ? 4.934 -9.484 30.923 1.00 53.59 182 LYS A O 1
ATOM 1410 N N . PHE A 1 183 ? 5.271 -9.652 28.708 1.00 54.44 183 PHE A N 1
ATOM 1411 C CA . PHE A 1 183 ? 6.374 -8.691 28.588 1.00 54.44 183 PHE A CA 1
ATOM 1412 C C . PHE A 1 183 ? 6.219 -7.802 27.349 1.00 54.44 183 PHE A C 1
ATOM 1414 O O . PHE A 1 183 ? 5.836 -8.256 26.283 1.00 54.44 183 PHE A O 1
ATOM 1421 N N . LYS A 1 184 ? 6.576 -6.525 27.482 1.00 65.88 184 LYS A N 1
ATOM 1422 C CA . LYS A 1 184 ? 6.648 -5.526 26.402 1.00 65.88 184 LYS A CA 1
ATOM 1423 C C . LYS A 1 184 ? 7.180 -6.128 25.082 1.00 65.88 184 LYS A C 1
ATOM 1425 O O . LYS A 1 184 ? 8.204 -6.808 25.084 1.00 65.88 184 LYS A O 1
ATOM 1430 N N . PHE A 1 185 ? 6.489 -5.880 23.961 1.00 71.62 185 PHE A N 1
ATOM 1431 C CA . PHE A 1 185 ? 6.966 -6.266 22.621 1.00 71.62 185 PHE A CA 1
ATOM 1432 C C . PHE A 1 185 ? 8.382 -5.708 22.398 1.00 71.62 185 PHE A C 1
ATOM 1434 O O . PHE A 1 185 ? 8.590 -4.543 22.734 1.00 71.62 185 PHE A O 1
ATOM 1441 N N . PRO A 1 186 ? 9.331 -6.458 21.801 1.00 79.62 186 PRO A N 1
ATOM 1442 C CA . PRO A 1 186 ? 10.720 -6.005 21.661 1.00 79.62 186 PRO A CA 1
ATOM 1443 C C . PRO A 1 186 ? 10.883 -4.752 20.789 1.00 79.62 186 PRO A C 1
ATOM 1445 O O . PRO A 1 186 ? 11.898 -4.062 20.886 1.00 79.62 186 PRO A O 1
ATOM 1448 N N . TYR A 1 187 ? 9.881 -4.416 19.973 1.00 83.94 187 TYR A N 1
ATOM 1449 C CA . TYR A 1 187 ? 9.888 -3.231 19.124 1.00 83.94 187 TYR A CA 1
ATOM 1450 C C . TYR A 1 187 ? 8.603 -2.404 19.246 1.00 83.94 187 TYR A C 1
ATOM 1452 O O . TYR A 1 187 ? 7.532 -2.902 19.607 1.00 83.94 187 TYR A O 1
ATOM 1460 N N . LYS A 1 188 ? 8.718 -1.131 18.869 1.00 87.38 188 LYS A N 1
ATOM 1461 C CA . LYS A 1 188 ? 7.611 -0.223 18.554 1.00 87.38 188 LYS A CA 1
ATOM 1462 C C . LYS A 1 188 ? 7.753 0.253 17.112 1.00 87.38 188 LYS A C 1
ATOM 1464 O O . LYS A 1 188 ? 8.851 0.231 16.552 1.00 87.38 188 LYS A O 1
ATOM 1469 N N . ILE A 1 189 ? 6.645 0.676 16.517 1.00 88.31 189 ILE A N 1
ATOM 1470 C CA . ILE A 1 189 ? 6.649 1.285 15.185 1.00 88.31 189 ILE A CA 1
ATOM 1471 C C . ILE A 1 189 ? 6.555 2.795 15.374 1.00 88.31 189 ILE A C 1
ATOM 1473 O O . ILE A 1 189 ? 5.639 3.272 16.036 1.00 88.31 189 ILE A O 1
ATOM 1477 N N . LEU A 1 190 ? 7.492 3.545 14.805 1.00 90.62 190 LEU A N 1
ATOM 1478 C CA . LEU A 1 190 ? 7.411 4.999 14.734 1.00 90.62 190 LEU A CA 1
ATOM 1479 C C . LEU A 1 190 ? 6.837 5.408 13.386 1.00 90.62 190 LEU A C 1
ATOM 1481 O O . LEU A 1 190 ? 7.351 4.992 12.350 1.00 90.62 190 LEU A O 1
ATOM 1485 N N . LEU A 1 191 ? 5.812 6.255 13.411 1.00 90.06 191 LEU A N 1
ATOM 1486 C CA . LEU A 1 191 ? 5.274 6.936 12.239 1.00 90.06 191 LEU A CA 1
ATOM 1487 C C . LEU A 1 191 ? 5.644 8.415 12.311 1.00 90.06 191 LEU A C 1
ATOM 1489 O O . LEU A 1 191 ? 5.223 9.111 13.234 1.00 90.06 191 LEU A O 1
ATOM 1493 N N . ALA A 1 192 ? 6.424 8.898 11.346 1.00 89.88 192 ALA A N 1
ATOM 1494 C CA . ALA A 1 192 ? 6.862 10.287 11.263 1.00 89.88 192 ALA A CA 1
ATOM 1495 C C . ALA A 1 192 ? 6.148 11.015 10.117 1.00 89.88 192 ALA A C 1
ATOM 1497 O O . ALA A 1 192 ? 6.219 10.613 8.955 1.00 89.88 192 ALA A O 1
ATOM 1498 N N . PHE A 1 193 ? 5.474 12.116 10.436 1.00 88.31 193 PHE A N 1
ATOM 1499 C CA . PHE A 1 193 ? 4.766 12.932 9.458 1.00 88.31 193 PHE A CA 1
ATOM 1500 C C . PHE A 1 193 ? 5.690 14.022 8.922 1.00 88.31 193 PHE A C 1
ATOM 1502 O O . PHE A 1 193 ? 6.225 14.819 9.682 1.00 88.31 193 PHE A O 1
ATOM 1509 N N . SER A 1 194 ? 5.830 14.108 7.600 1.00 85.38 194 SER A N 1
ATOM 1510 C CA . SER A 1 194 ? 6.697 15.099 6.946 1.00 85.38 194 SER A CA 1
ATOM 1511 C C . SER A 1 194 ? 6.083 16.498 6.834 1.00 85.38 194 SER A C 1
ATOM 1513 O O . SER A 1 194 ? 6.708 17.411 6.319 1.00 85.38 194 SER A O 1
ATOM 1515 N N . GLY A 1 195 ? 4.817 16.689 7.205 1.00 81.81 195 GLY A N 1
ATOM 1516 C CA . GLY A 1 195 ? 4.129 17.979 7.046 1.00 81.81 195 GLY A CA 1
ATOM 1517 C C . GLY A 1 195 ? 3.758 18.331 5.600 1.00 81.81 195 GLY A C 1
ATOM 1518 O O . GLY A 1 195 ? 3.053 19.316 5.377 1.00 81.81 195 GLY A O 1
ATOM 1519 N N . LEU A 1 196 ? 4.148 17.506 4.622 1.00 80.06 196 LEU A N 1
ATOM 1520 C CA . LEU A 1 196 ? 3.695 17.624 3.240 1.00 80.06 196 LEU A CA 1
ATOM 1521 C C . LEU A 1 196 ? 2.208 17.270 3.151 1.00 80.06 196 LEU A C 1
ATOM 1523 O O . LEU A 1 196 ? 1.811 16.116 3.297 1.00 80.06 196 LEU A O 1
ATOM 1527 N N . LYS A 1 197 ? 1.377 18.278 2.880 1.00 70.44 197 LYS A N 1
ATOM 1528 C CA . LYS A 1 197 ? -0.061 18.123 2.641 1.00 70.44 197 LYS A CA 1
ATOM 1529 C C . LYS A 1 197 ? -0.318 18.261 1.146 1.00 70.44 197 LYS A C 1
ATOM 1531 O O . LYS A 1 197 ? -0.539 19.362 0.652 1.00 70.44 197 LYS A O 1
ATOM 1536 N N . GLN A 1 198 ? -0.245 17.154 0.414 1.00 64.75 198 GLN A N 1
ATOM 1537 C CA . GLN A 1 198 ? -0.626 17.116 -0.998 1.00 64.75 198 GLN A CA 1
ATOM 1538 C C . GLN A 1 198 ? -1.735 16.094 -1.205 1.00 64.75 198 GLN A C 1
ATOM 1540 O O . GLN A 1 198 ? -1.607 14.938 -0.808 1.00 64.75 198 GLN A O 1
ATOM 1545 N N . VAL A 1 199 ? -2.825 16.521 -1.839 1.00 61.56 199 VAL A N 1
ATOM 1546 C CA . VAL A 1 199 ? -3.913 15.620 -2.214 1.00 61.56 199 VAL A CA 1
ATOM 1547 C C . VAL A 1 199 ? -3.520 14.916 -3.514 1.00 61.56 199 VAL A C 1
ATOM 1549 O O . VAL A 1 199 ? -3.283 15.563 -4.535 1.00 61.56 199 VAL A O 1
ATOM 1552 N N . LEU A 1 200 ? -3.444 13.583 -3.479 1.00 65.56 200 LEU A N 1
ATOM 1553 C CA . LEU A 1 200 ? -3.018 12.768 -4.625 1.00 65.56 200 LEU A CA 1
ATOM 1554 C C . LEU A 1 200 ? -3.943 12.914 -5.840 1.00 65.56 200 LEU A C 1
ATOM 1556 O O . LEU A 1 200 ? -3.484 12.803 -6.969 1.00 65.56 200 LEU A O 1
ATOM 1560 N N . THR A 1 201 ? -5.229 13.202 -5.627 1.00 59.34 201 THR A N 1
ATOM 1561 C CA . THR A 1 201 ? -6.197 13.380 -6.721 1.00 59.34 201 THR A CA 1
ATOM 1562 C C . THR A 1 201 ? -6.003 14.690 -7.485 1.00 59.34 201 THR A C 1
ATOM 1564 O O . THR A 1 201 ? -6.388 14.776 -8.646 1.00 59.34 201 THR A O 1
ATOM 1567 N N . THR A 1 202 ? -5.386 15.708 -6.876 1.00 61.75 202 THR A N 1
ATOM 1568 C CA . THR A 1 202 ? -5.144 17.010 -7.522 1.00 61.75 202 THR A CA 1
ATOM 1569 C C . THR A 1 202 ? -3.715 17.167 -8.038 1.00 61.75 202 THR A C 1
ATOM 1571 O O . THR A 1 202 ? -3.458 18.061 -8.840 1.00 61.75 202 THR A O 1
ATOM 1574 N N . ASN A 1 203 ? -2.775 16.325 -7.590 1.00 65.12 203 ASN A N 1
ATOM 1575 C CA . ASN A 1 203 ? -1.396 16.330 -8.075 1.00 65.12 203 ASN A CA 1
ATOM 1576 C C . ASN A 1 203 ? -1.178 15.183 -9.084 1.00 65.12 203 ASN A C 1
ATOM 1578 O O . ASN A 1 203 ? -1.277 14.017 -8.702 1.00 65.12 203 ASN A O 1
ATOM 1582 N N . PRO A 1 204 ? -0.800 15.464 -10.347 1.00 70.62 204 PRO A N 1
ATOM 1583 C CA . PRO A 1 204 ? -0.581 14.424 -11.356 1.00 70.62 204 PRO A CA 1
ATOM 1584 C C . PRO A 1 204 ? 0.605 13.492 -11.051 1.00 70.62 204 PRO A C 1
ATOM 1586 O O . PRO A 1 204 ? 0.796 12.509 -11.765 1.00 70.62 204 PRO A O 1
ATOM 1589 N N . GLY A 1 205 ? 1.407 13.775 -10.017 1.00 82.31 205 GLY A N 1
ATOM 1590 C CA . GLY A 1 205 ? 2.629 13.043 -9.688 1.00 82.31 205 GLY A CA 1
ATOM 1591 C C . GLY A 1 205 ? 2.448 11.530 -9.551 1.00 82.31 205 GLY A C 1
ATOM 1592 O O . GLY A 1 205 ? 3.255 10.787 -10.103 1.00 82.31 205 GLY A O 1
ATOM 1593 N N . TYR A 1 206 ? 1.386 11.059 -8.885 1.00 85.19 206 TYR A N 1
ATOM 1594 C CA . TYR A 1 206 ? 1.160 9.616 -8.721 1.00 85.19 206 TYR A CA 1
ATOM 1595 C C . TYR A 1 206 ? 0.881 8.933 -10.067 1.00 85.19 206 TYR A C 1
ATOM 1597 O O . TYR A 1 206 ? 1.596 8.015 -10.462 1.00 85.19 206 TYR A O 1
ATOM 1605 N N . ASN A 1 207 ? -0.116 9.423 -10.811 1.00 90.00 207 ASN A N 1
ATOM 1606 C CA . ASN A 1 207 ? -0.483 8.857 -12.112 1.00 90.00 207 ASN A CA 1
ATOM 1607 C C . ASN A 1 207 ? 0.676 8.935 -13.114 1.00 90.00 207 ASN A C 1
ATOM 1609 O O . ASN A 1 207 ? 0.873 8.010 -13.894 1.00 90.00 207 ASN A O 1
ATOM 1613 N N . ARG A 1 208 ? 1.480 10.004 -13.059 1.00 89.81 208 ARG A N 1
ATOM 1614 C CA . ARG A 1 208 ? 2.696 10.125 -13.864 1.00 89.81 208 ARG A CA 1
ATOM 1615 C C . ARG A 1 208 ? 3.688 8.999 -13.562 1.00 89.81 208 ARG A C 1
ATOM 1617 O O . ARG A 1 208 ? 4.199 8.396 -14.497 1.00 89.81 208 ARG A O 1
ATOM 1624 N N . ARG A 1 209 ? 3.916 8.667 -12.286 1.00 88.44 209 ARG A N 1
ATOM 1625 C CA . ARG A 1 209 ? 4.802 7.553 -11.901 1.00 88.44 209 ARG A CA 1
ATOM 1626 C C . ARG A 1 209 ? 4.278 6.204 -12.387 1.00 88.44 209 ARG A C 1
ATOM 1628 O O . ARG A 1 209 ? 5.072 5.370 -12.809 1.00 88.44 209 ARG A O 1
ATOM 1635 N N . VAL A 1 210 ? 2.958 6.003 -12.388 1.00 90.31 210 VAL A N 1
ATOM 1636 C CA . VAL A 1 210 ? 2.339 4.805 -12.984 1.00 90.31 210 VAL A CA 1
ATOM 1637 C C . VAL A 1 210 ? 2.658 4.718 -14.477 1.00 90.31 210 VAL A C 1
ATOM 1639 O O . VAL A 1 210 ? 3.073 3.658 -14.943 1.00 90.31 210 VAL A O 1
ATOM 1642 N N . THR A 1 211 ? 2.515 5.819 -15.219 1.00 91.94 211 THR A N 1
ATOM 1643 C CA . THR A 1 211 ? 2.869 5.874 -16.646 1.00 91.94 211 THR A CA 1
ATOM 1644 C C . THR A 1 211 ? 4.347 5.566 -16.876 1.00 91.94 211 THR A C 1
ATOM 1646 O O . THR A 1 211 ? 4.655 4.680 -17.664 1.00 91.94 211 THR A O 1
ATOM 1649 N N . GLU A 1 212 ? 5.249 6.206 -16.131 1.00 91.69 212 GLU A N 1
ATOM 1650 C CA . GLU A 1 212 ? 6.699 5.988 -16.247 1.00 91.69 212 GLU A CA 1
ATOM 1651 C C . GLU A 1 212 ? 7.086 4.520 -15.973 1.00 91.69 212 GLU A C 1
ATOM 1653 O O . GLU A 1 212 ? 7.924 3.952 -16.670 1.00 91.69 212 GLU A O 1
ATOM 1658 N N . CYS A 1 213 ? 6.434 3.857 -15.007 1.00 91.62 213 CYS A N 1
ATOM 1659 C CA . CYS A 1 213 ? 6.650 2.427 -14.754 1.00 91.62 213 CYS A CA 1
ATOM 1660 C C . CYS A 1 213 ? 6.166 1.544 -15.912 1.00 91.62 213 CYS A C 1
ATOM 1662 O O . CYS A 1 213 ? 6.805 0.537 -16.217 1.00 91.62 213 CYS A O 1
ATOM 1664 N N . ARG A 1 214 ? 5.041 1.894 -16.550 1.00 93.62 214 ARG A N 1
ATOM 1665 C CA . ARG A 1 214 ? 4.522 1.158 -17.715 1.00 93.62 214 ARG A CA 1
ATOM 1666 C C . ARG A 1 214 ? 5.431 1.327 -18.927 1.00 93.62 214 ARG A C 1
ATOM 1668 O O . ARG A 1 214 ? 5.751 0.337 -19.573 1.00 93.62 214 ARG A O 1
ATOM 1675 N N . GLU A 1 215 ? 5.882 2.548 -19.196 1.00 94.12 215 GLU A N 1
ATOM 1676 C CA . GLU A 1 215 ? 6.832 2.841 -20.275 1.00 94.12 215 GLU A CA 1
ATOM 1677 C C . GLU A 1 215 ? 8.144 2.071 -20.075 1.00 94.12 215 GLU A C 1
ATOM 1679 O O . GLU A 1 215 ? 8.638 1.425 -20.997 1.00 94.12 215 GLU A O 1
ATOM 1684 N N . ALA A 1 216 ? 8.671 2.048 -18.848 1.00 93.19 216 ALA A N 1
ATOM 1685 C CA . ALA A 1 216 ? 9.867 1.275 -18.537 1.00 93.19 216 ALA A CA 1
ATOM 1686 C C . ALA A 1 216 ? 9.657 -0.239 -18.714 1.00 93.19 216 ALA A C 1
ATOM 1688 O O . ALA A 1 216 ? 10.507 -0.912 -19.295 1.00 93.19 216 ALA A O 1
ATOM 1689 N N . ALA A 1 217 ? 8.518 -0.781 -18.269 1.00 93.50 217 ALA A N 1
ATOM 1690 C CA . ALA A 1 217 ? 8.182 -2.186 -18.491 1.00 93.50 217 ALA A CA 1
ATOM 1691 C C . ALA A 1 217 ? 8.072 -2.522 -19.987 1.00 93.50 217 ALA A C 1
ATOM 1693 O O . ALA A 1 217 ? 8.545 -3.570 -20.416 1.00 93.50 217 ALA A O 1
ATOM 1694 N N . GLU A 1 218 ? 7.491 -1.632 -20.794 1.00 95.56 218 GLU A N 1
ATOM 1695 C CA . GLU A 1 218 ? 7.397 -1.804 -22.245 1.00 95.56 218 GLU A CA 1
ATOM 1696 C C . GLU A 1 218 ? 8.779 -1.853 -22.909 1.00 95.56 218 GLU A C 1
ATOM 1698 O O . GLU A 1 218 ? 9.035 -2.740 -23.725 1.00 95.56 218 GLU A O 1
ATOM 1703 N N . ILE A 1 219 ? 9.688 -0.949 -22.523 1.00 94.50 219 ILE A N 1
ATOM 1704 C CA . ILE A 1 219 ? 11.077 -0.932 -23.006 1.00 94.50 219 ILE A CA 1
ATOM 1705 C C . ILE A 1 219 ? 11.770 -2.262 -22.689 1.00 94.50 219 ILE A C 1
ATOM 1707 O O . ILE A 1 219 ? 12.338 -2.885 -23.587 1.00 94.50 219 ILE A O 1
ATOM 1711 N N . LEU A 1 220 ? 11.688 -2.715 -21.434 1.00 93.75 220 LEU A N 1
ATOM 1712 C CA . LEU A 1 220 ? 12.352 -3.936 -20.968 1.00 93.75 220 LEU A CA 1
ATOM 1713 C C . LEU A 1 220 ? 11.792 -5.191 -21.653 1.00 93.75 220 LEU A C 1
ATOM 1715 O O . LEU A 1 220 ? 12.558 -6.005 -22.167 1.00 93.75 220 LEU A O 1
ATOM 1719 N N . LEU A 1 221 ? 10.464 -5.325 -21.739 1.00 95.12 221 LEU A N 1
ATOM 1720 C CA . LEU A 1 221 ? 9.818 -6.465 -22.400 1.00 95.12 221 LEU A CA 1
ATOM 1721 C C . LEU A 1 221 ? 10.139 -6.514 -23.895 1.00 95.12 221 LEU A C 1
ATOM 1723 O O . LEU A 1 221 ? 10.402 -7.588 -24.436 1.00 95.12 221 LEU A O 1
ATOM 1727 N N . LYS A 1 222 ? 10.156 -5.356 -24.565 1.00 95.81 222 LYS A N 1
ATOM 1728 C CA . LYS A 1 222 ? 10.508 -5.265 -25.985 1.00 95.81 222 LYS A CA 1
ATOM 1729 C C . LYS A 1 222 ? 11.969 -5.635 -26.226 1.00 95.81 222 LYS A C 1
ATOM 1731 O O . LYS A 1 222 ? 12.244 -6.352 -27.186 1.00 95.81 222 LYS A O 1
ATOM 1736 N N . ALA A 1 223 ? 12.885 -5.181 -25.369 1.00 94.75 223 ALA A N 1
ATOM 1737 C CA . ALA A 1 223 ? 14.299 -5.549 -25.438 1.00 94.75 223 ALA A CA 1
ATOM 1738 C C . ALA A 1 223 ? 14.508 -7.063 -25.242 1.00 94.75 223 ALA A C 1
ATOM 1740 O O . ALA A 1 223 ? 15.294 -7.665 -25.969 1.00 94.75 223 ALA A O 1
ATOM 1741 N N . ALA A 1 224 ? 13.717 -7.683 -24.361 1.00 94.44 224 ALA A N 1
ATOM 1742 C CA . ALA A 1 224 ? 13.697 -9.129 -24.140 1.00 94.44 224 ALA A CA 1
ATOM 1743 C C . ALA A 1 224 ? 12.934 -9.929 -25.223 1.00 94.44 224 ALA A C 1
ATOM 1745 O O . ALA A 1 224 ? 12.858 -11.154 -25.152 1.00 94.44 224 ALA A O 1
ATOM 1746 N N . GLY A 1 225 ? 12.322 -9.271 -26.218 1.00 95.00 225 GLY A N 1
ATOM 1747 C CA . GLY A 1 225 ? 11.514 -9.933 -27.250 1.00 95.00 225 GLY A CA 1
ATOM 1748 C C . GLY A 1 225 ? 10.202 -10.547 -26.737 1.00 95.00 225 GLY A C 1
ATOM 1749 O O . GLY A 1 225 ? 9.596 -11.374 -27.422 1.00 95.00 225 GLY A O 1
ATOM 1750 N N . LYS A 1 226 ? 9.738 -10.154 -25.544 1.00 94.25 226 LYS A N 1
ATOM 1751 C CA . LYS A 1 226 ? 8.508 -10.653 -24.923 1.00 94.25 226 LYS A CA 1
ATOM 1752 C C . LYS A 1 226 ? 7.288 -9.838 -25.337 1.00 94.25 226 LYS A C 1
ATOM 1754 O O . LYS A 1 226 ? 7.299 -8.610 -25.362 1.00 94.25 226 LYS A O 1
ATOM 1759 N N . LYS A 1 227 ? 6.176 -10.540 -25.573 1.00 92.88 227 LYS A N 1
ATOM 1760 C CA . LYS A 1 227 ? 4.853 -9.942 -25.794 1.00 92.88 227 LYS A CA 1
ATOM 1761 C C . LYS A 1 227 ? 3.966 -10.186 -24.572 1.00 92.88 227 LYS A C 1
ATOM 1763 O O . LYS A 1 227 ? 3.199 -11.143 -24.540 1.00 92.88 227 LYS A O 1
ATOM 1768 N N . ALA A 1 228 ? 4.098 -9.322 -23.572 1.00 93.19 228 ALA A N 1
ATOM 1769 C CA . ALA A 1 228 ? 3.307 -9.340 -22.342 1.00 93.19 228 ALA A CA 1
ATOM 1770 C C . ALA A 1 228 ? 2.721 -7.950 -22.055 1.00 93.19 228 ALA A C 1
ATOM 1772 O O . ALA A 1 228 ? 3.098 -6.965 -22.689 1.00 93.19 228 ALA A O 1
ATOM 1773 N N . GLU A 1 229 ? 1.784 -7.864 -21.108 1.00 93.25 229 GLU A N 1
ATOM 1774 C CA . GLU A 1 229 ? 1.295 -6.566 -20.638 1.00 93.25 229 GLU A CA 1
ATOM 1775 C C . GLU A 1 229 ? 2.457 -5.762 -20.016 1.00 93.25 229 GLU A C 1
ATOM 1777 O O . GLU A 1 229 ? 3.212 -6.345 -19.229 1.00 93.25 229 GLU A O 1
ATOM 1782 N N . PRO A 1 230 ? 2.601 -4.453 -20.323 1.00 93.38 230 PRO A N 1
ATOM 1783 C CA . PRO A 1 230 ? 3.702 -3.619 -19.844 1.00 93.38 230 PRO A CA 1
ATOM 1784 C C . PRO A 1 230 ? 3.515 -3.228 -18.373 1.00 93.38 230 PRO A C 1
ATOM 1786 O O . PRO A 1 230 ? 3.181 -2.095 -18.027 1.00 93.38 230 PRO A O 1
ATOM 1789 N N . VAL A 1 231 ? 3.723 -4.205 -17.496 1.00 91.00 231 VAL A N 1
ATOM 1790 C CA . VAL A 1 231 ? 3.823 -4.049 -16.045 1.00 91.00 231 VAL A CA 1
ATOM 1791 C C . VAL A 1 231 ? 5.148 -4.643 -15.583 1.00 91.00 231 VAL A C 1
ATOM 1793 O O . VAL A 1 231 ? 5.575 -5.680 -16.087 1.00 91.00 231 VAL A O 1
ATOM 1796 N N . LEU A 1 232 ? 5.807 -3.995 -14.619 1.00 89.38 232 LEU A N 1
ATOM 1797 C CA . LEU A 1 232 ? 7.149 -4.398 -14.176 1.00 89.38 232 LEU A CA 1
ATOM 1798 C C . LEU A 1 232 ? 7.187 -5.832 -13.621 1.00 89.38 232 LEU A C 1
ATOM 1800 O O . LEU A 1 232 ? 8.185 -6.515 -13.777 1.00 89.38 232 LEU A O 1
ATOM 1804 N N . SER A 1 233 ? 6.080 -6.331 -13.064 1.00 87.06 233 SER A N 1
ATOM 1805 C CA . SER A 1 233 ? 5.951 -7.713 -12.574 1.00 87.06 233 SER A CA 1
ATOM 1806 C C . SER A 1 233 ? 5.878 -8.789 -13.671 1.00 87.06 233 SER A C 1
ATOM 1808 O O . SER A 1 233 ? 5.692 -9.970 -13.364 1.00 87.06 233 SER A O 1
ATOM 1810 N N . ASN A 1 234 ? 5.944 -8.402 -14.948 1.00 90.62 234 ASN A N 1
ATOM 1811 C CA . ASN A 1 234 ? 6.119 -9.315 -16.081 1.00 90.62 234 ASN A CA 1
ATOM 1812 C C . ASN A 1 234 ? 7.561 -9.331 -16.614 1.00 90.62 234 ASN A C 1
ATOM 1814 O O . ASN A 1 234 ? 7.835 -10.086 -17.547 1.00 90.62 234 ASN A O 1
ATOM 1818 N N . VAL A 1 235 ? 8.448 -8.498 -16.064 1.00 89.44 235 VAL A N 1
ATOM 1819 C CA . VAL A 1 235 ? 9.875 -8.488 -16.390 1.00 89.44 235 VAL A CA 1
ATOM 1820 C C . VAL A 1 235 ? 10.584 -9.398 -15.395 1.00 89.44 235 VAL A C 1
ATOM 1822 O O . VAL A 1 235 ? 10.506 -9.164 -14.190 1.00 89.44 235 VAL A O 1
ATOM 1825 N N . GLU A 1 236 ? 11.246 -10.441 -15.888 1.00 88.38 236 GLU A N 1
ATOM 1826 C CA . GLU A 1 236 ? 12.024 -11.346 -15.034 1.00 88.38 236 GLU A CA 1
ATOM 1827 C C . GLU A 1 236 ? 13.341 -10.686 -14.603 1.00 88.38 236 GLU A C 1
ATOM 1829 O O . GLU A 1 236 ? 13.830 -9.749 -15.245 1.00 88.38 236 GLU A O 1
ATOM 1834 N N . GLN A 1 237 ? 13.944 -11.182 -13.520 1.00 85.88 237 GLN A N 1
ATOM 1835 C CA . GLN A 1 237 ? 15.160 -10.588 -12.960 1.00 85.88 237 GLN A CA 1
ATOM 1836 C C . GLN A 1 237 ? 16.313 -10.582 -13.974 1.00 85.88 237 GLN A C 1
ATOM 1838 O O . GLN A 1 237 ? 17.031 -9.591 -14.087 1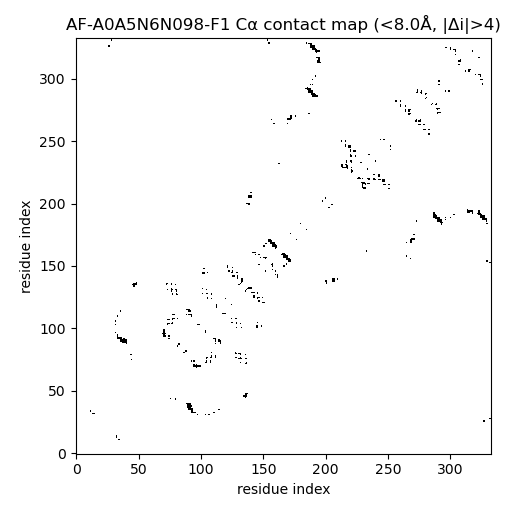.00 85.88 237 GLN A O 1
ATOM 1843 N N . GLU A 1 238 ? 16.476 -11.657 -14.744 1.00 88.56 238 GLU A N 1
ATOM 1844 C CA . GLU A 1 238 ? 17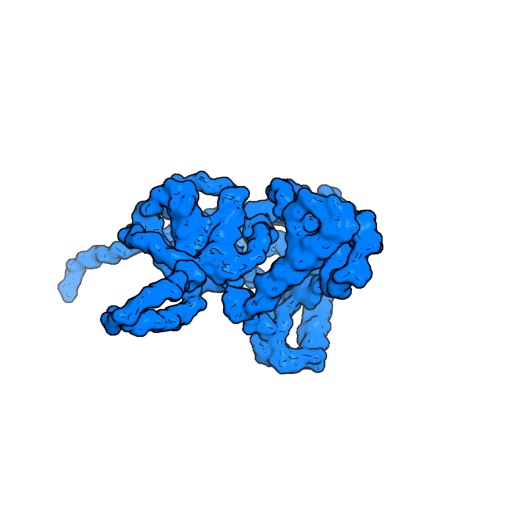.527 -11.784 -15.756 1.00 88.56 238 GLU A CA 1
ATOM 1845 C C . GLU A 1 238 ? 17.348 -10.768 -16.894 1.00 88.56 238 GLU A C 1
ATOM 1847 O O . GLU A 1 238 ? 18.321 -10.198 -17.390 1.00 88.56 238 GLU A O 1
ATOM 1852 N N . GLU A 1 239 ? 16.101 -10.506 -17.286 1.00 90.19 239 GLU A N 1
ATOM 1853 C CA . GLU A 1 239 ? 15.747 -9.553 -18.345 1.00 90.19 239 GLU A CA 1
ATOM 1854 C C . GLU A 1 239 ? 15.984 -8.124 -17.899 1.00 90.19 239 GLU A C 1
ATOM 1856 O O . GLU A 1 239 ? 16.513 -7.301 -18.651 1.00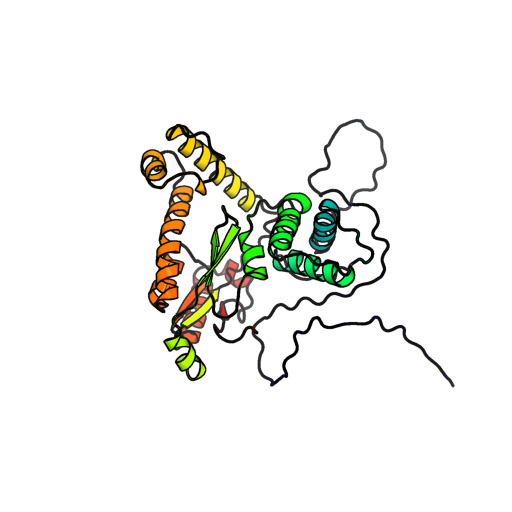 90.19 239 GLU A O 1
ATOM 1861 N N . PHE A 1 240 ? 15.619 -7.836 -16.653 1.00 88.50 240 PHE A N 1
ATOM 1862 C CA . PHE A 1 240 ? 15.938 -6.564 -16.051 1.00 88.50 240 PHE A CA 1
ATOM 1863 C C . PHE A 1 240 ? 17.451 -6.360 -15.984 1.00 88.50 240 PHE A C 1
ATOM 1865 O O . PHE A 1 240 ? 17.937 -5.341 -16.459 1.00 88.50 240 PHE A O 1
ATOM 1872 N N . GLU A 1 241 ? 18.221 -7.317 -15.470 1.00 89.31 241 GLU A N 1
ATOM 1873 C CA . GLU A 1 241 ? 19.679 -7.188 -15.379 1.00 89.31 241 GLU A CA 1
ATOM 1874 C C . GLU A 1 241 ? 20.341 -6.977 -16.749 1.00 89.31 241 GLU A C 1
ATOM 1876 O O . GLU A 1 241 ? 21.231 -6.132 -16.878 1.00 89.31 241 GLU A O 1
ATOM 1881 N N . ALA A 1 242 ? 19.857 -7.662 -17.789 1.00 92.12 242 ALA A N 1
ATOM 1882 C CA . ALA A 1 242 ? 20.350 -7.510 -19.157 1.00 92.12 242 ALA A CA 1
ATOM 1883 C C . ALA A 1 242 ? 20.041 -6.133 -19.778 1.00 92.12 242 ALA A C 1
ATOM 1885 O O . ALA A 1 242 ? 20.784 -5.666 -20.647 1.00 92.12 242 ALA A O 1
ATOM 1886 N N . HIS A 1 243 ? 18.954 -5.476 -19.358 1.00 91.12 243 HIS A N 1
ATOM 1887 C CA . HIS A 1 243 ? 18.418 -4.291 -20.039 1.00 91.12 243 HIS A CA 1
ATOM 1888 C C . HIS A 1 243 ? 18.209 -3.063 -19.141 1.00 91.12 243 HIS A C 1
ATOM 1890 O O . HIS A 1 243 ? 17.788 -2.015 -19.631 1.00 91.12 243 HIS A O 1
ATOM 1896 N N . LYS A 1 244 ? 18.563 -3.120 -17.851 1.00 87.56 244 LYS A N 1
ATOM 1897 C CA . LYS A 1 244 ? 18.344 -2.024 -16.889 1.00 87.56 244 LYS A CA 1
ATOM 1898 C C . LYS A 1 244 ? 19.005 -0.714 -17.294 1.00 87.56 244 LYS A C 1
ATOM 1900 O O . LYS A 1 244 ? 18.490 0.342 -16.960 1.00 87.56 244 LYS A O 1
ATOM 1905 N N . GLY A 1 245 ? 20.089 -0.757 -18.072 1.00 89.69 245 GLY A N 1
ATOM 1906 C CA . GLY A 1 245 ? 20.736 0.440 -18.623 1.00 89.69 245 GLY A CA 1
ATOM 1907 C C . GLY A 1 245 ? 19.857 1.272 -19.571 1.00 89.69 245 GLY A C 1
ATOM 1908 O O . GLY A 1 245 ? 20.233 2.390 -19.904 1.00 89.69 245 GLY A O 1
ATOM 1909 N N . MET A 1 246 ? 18.702 0.750 -19.999 1.00 89.19 246 MET A N 1
ATOM 1910 C CA . MET A 1 246 ? 17.759 1.425 -20.898 1.00 89.19 246 MET A CA 1
ATOM 1911 C C . MET A 1 246 ? 16.672 2.230 -20.171 1.00 89.19 246 MET A C 1
ATOM 1913 O O . MET A 1 246 ? 15.898 2.919 -20.831 1.00 89.19 246 MET A O 1
ATOM 1917 N N . VAL A 1 247 ? 16.574 2.129 -18.841 1.00 88.88 247 VAL A N 1
ATOM 1918 C CA . VAL A 1 247 ? 15.511 2.770 -18.049 1.00 88.88 247 VAL A CA 1
ATOM 1919 C C . VAL A 1 247 ? 16.083 3.686 -16.971 1.00 88.88 247 VAL A C 1
ATOM 1921 O O . VAL A 1 247 ? 17.240 3.569 -16.570 1.00 88.88 247 VAL A O 1
ATOM 1924 N N . ASP A 1 248 ? 15.261 4.609 -16.477 1.00 84.56 248 ASP A N 1
ATOM 1925 C CA . ASP A 1 248 ? 15.678 5.557 -15.449 1.00 84.56 248 ASP A CA 1
ATOM 1926 C C . ASP A 1 248 ? 16.072 4.873 -14.134 1.00 84.56 248 ASP A C 1
ATOM 1928 O O . ASP A 1 248 ? 15.453 3.910 -13.673 1.00 84.56 248 ASP A O 1
ATOM 1932 N N . ARG A 1 249 ? 17.055 5.460 -13.440 1.00 79.75 249 ARG A N 1
ATOM 1933 C CA . ARG A 1 249 ? 17.567 4.961 -12.151 1.00 79.75 249 ARG A CA 1
ATOM 1934 C C . ARG A 1 249 ? 16.484 4.816 -11.072 1.00 79.75 249 ARG A C 1
ATOM 1936 O O . ARG A 1 249 ? 16.623 3.991 -10.174 1.00 79.75 249 ARG A O 1
ATOM 1943 N N . LEU A 1 250 ? 15.416 5.616 -11.131 1.00 74.31 250 LEU A N 1
ATOM 1944 C CA . LEU A 1 250 ? 14.284 5.497 -10.203 1.00 74.31 250 LEU A CA 1
ATOM 1945 C C . LEU A 1 250 ? 13.513 4.187 -10.398 1.00 74.31 250 LEU A C 1
ATOM 1947 O O . LEU A 1 250 ? 13.071 3.608 -9.413 1.00 74.31 250 LEU A O 1
ATOM 1951 N N . ILE A 1 251 ? 13.403 3.701 -11.636 1.00 76.06 251 ILE A N 1
ATOM 1952 C CA . ILE A 1 251 ? 12.775 2.413 -11.939 1.00 76.06 251 ILE A CA 1
ATOM 1953 C C . ILE A 1 251 ? 13.657 1.262 -11.463 1.00 76.06 251 ILE A C 1
ATOM 1955 O O . ILE A 1 251 ? 13.141 0.288 -10.927 1.00 76.06 251 ILE A O 1
ATOM 1959 N N . MET A 1 252 ? 14.982 1.403 -11.564 1.00 74.56 252 MET A N 1
ATOM 1960 C CA . MET A 1 252 ? 15.902 0.386 -11.046 1.00 74.56 252 MET A CA 1
ATOM 1961 C C . MET A 1 252 ? 15.694 0.143 -9.548 1.00 74.56 252 MET A C 1
ATOM 1963 O O . MET A 1 252 ? 15.604 -1.001 -9.118 1.00 74.56 252 MET A O 1
ATOM 1967 N N . LYS A 1 253 ? 15.508 1.222 -8.774 1.00 72.69 253 LYS A N 1
ATOM 1968 C CA . LYS A 1 253 ? 15.224 1.118 -7.337 1.00 72.69 253 LYS A CA 1
ATOM 1969 C C . LYS A 1 253 ? 13.950 0.334 -7.036 1.00 72.69 253 LYS A C 1
ATOM 1971 O O . LYS A 1 253 ? 13.906 -0.302 -5.997 1.00 72.69 253 LYS A O 1
ATOM 1976 N N . LEU A 1 254 ? 12.926 0.385 -7.898 1.00 68.69 254 LEU A N 1
ATOM 1977 C CA . LEU A 1 254 ? 11.650 -0.315 -7.677 1.00 68.69 254 LEU A CA 1
ATOM 1978 C C . LEU A 1 254 ? 11.799 -1.838 -7.692 1.00 68.69 254 LEU A C 1
ATOM 1980 O O . LEU A 1 254 ? 11.023 -2.521 -7.032 1.00 68.69 254 LEU A O 1
ATOM 1984 N N . LEU A 1 255 ? 12.783 -2.369 -8.414 1.00 67.62 255 LEU A N 1
ATOM 1985 C CA . LEU A 1 255 ? 13.018 -3.810 -8.480 1.00 67.62 255 LEU A CA 1
ATOM 1986 C C . LEU A 1 255 ? 13.839 -4.313 -7.288 1.00 67.62 255 LEU A C 1
ATOM 1988 O O . LEU A 1 255 ? 13.562 -5.403 -6.792 1.00 67.62 255 LEU A O 1
ATOM 1992 N N . ASP A 1 256 ? 14.713 -3.474 -6.720 1.00 71.31 256 ASP A N 1
ATOM 1993 C CA . ASP A 1 256 ? 15.394 -3.771 -5.450 1.00 71.31 256 ASP A CA 1
ATOM 1994 C C . ASP A 1 256 ? 14.391 -4.004 -4.296 1.00 71.31 256 ASP A C 1
ATOM 1996 O O . ASP A 1 256 ? 14.639 -4.823 -3.408 1.00 71.31 256 ASP A O 1
ATOM 2000 N N . PHE A 1 257 ? 13.209 -3.364 -4.332 1.00 73.69 257 PHE A N 1
ATOM 2001 C CA . PHE A 1 257 ? 12.137 -3.619 -3.354 1.00 73.69 257 PHE A CA 1
ATOM 2002 C C . PHE A 1 257 ? 11.651 -5.067 -3.351 1.00 73.69 257 PHE A C 1
ATOM 2004 O O . PHE A 1 257 ? 11.272 -5.560 -2.289 1.00 73.69 257 PHE A O 1
ATOM 2011 N N . GLY A 1 258 ? 11.650 -5.751 -4.500 1.00 73.44 258 GLY A N 1
ATOM 2012 C CA . GLY A 1 258 ? 11.246 -7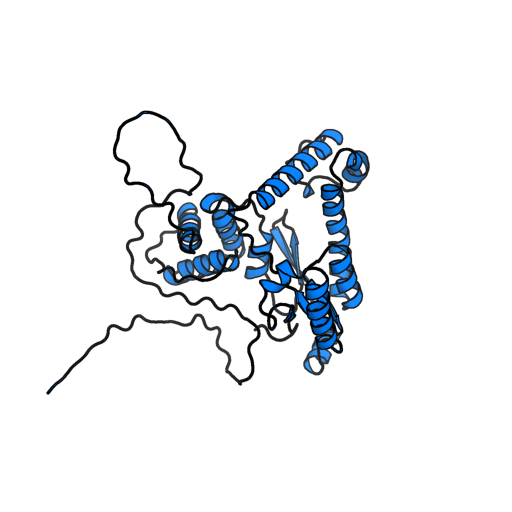.156 -4.572 1.00 73.44 258 GLY A CA 1
ATOM 2013 C C . GLY A 1 258 ? 12.149 -8.040 -3.711 1.00 73.44 258 GLY A C 1
ATOM 2014 O O . GLY A 1 258 ? 11.666 -8.878 -2.951 1.00 73.44 258 GLY A O 1
ATOM 2015 N N . THR A 1 259 ? 13.455 -7.778 -3.751 1.00 77.62 259 THR A N 1
ATOM 2016 C CA . THR A 1 259 ? 14.452 -8.470 -2.928 1.00 77.62 259 THR A CA 1
ATOM 2017 C C . THR A 1 259 ? 14.267 -8.161 -1.442 1.00 77.62 259 THR A C 1
ATOM 2019 O O . THR A 1 259 ? 14.219 -9.082 -0.626 1.00 77.62 259 THR A O 1
ATOM 2022 N N . TYR A 1 260 ? 14.097 -6.882 -1.077 1.00 83.19 260 TYR A N 1
ATOM 2023 C CA . TYR A 1 260 ? 13.856 -6.492 0.320 1.00 83.19 260 TYR A CA 1
ATOM 2024 C C . TYR A 1 260 ? 12.573 -7.104 0.887 1.00 83.19 260 TYR A C 1
ATOM 2026 O O . TYR A 1 260 ? 12.542 -7.458 2.064 1.00 83.19 260 TYR A O 1
ATOM 2034 N N . LEU A 1 261 ? 11.536 -7.270 0.060 1.00 84.25 261 LEU A N 1
ATOM 2035 C CA . LEU A 1 261 ? 10.294 -7.918 0.465 1.00 84.25 261 LEU A CA 1
ATOM 2036 C C . LEU A 1 261 ? 10.543 -9.369 0.884 1.00 84.25 261 LEU A C 1
ATOM 2038 O O . LEU A 1 261 ? 10.161 -9.737 1.988 1.00 84.25 261 LEU A O 1
ATOM 2042 N N . VAL A 1 262 ? 11.200 -10.182 0.050 1.00 86.12 262 VAL A N 1
ATOM 2043 C CA . VAL A 1 262 ? 11.430 -11.609 0.352 1.00 86.12 262 VAL A CA 1
ATOM 2044 C C . VAL A 1 262 ? 12.234 -11.781 1.643 1.00 86.12 262 VAL A C 1
ATOM 2046 O O . VAL A 1 262 ? 11.790 -12.490 2.546 1.00 86.12 262 VAL A O 1
ATOM 2049 N N . ILE A 1 263 ? 13.357 -11.068 1.774 1.00 89.56 263 ILE A N 1
ATOM 2050 C CA . ILE A 1 263 ? 14.212 -11.129 2.972 1.00 89.56 263 ILE A CA 1
ATOM 2051 C C . ILE A 1 263 ? 13.456 -10.593 4.198 1.00 89.56 263 ILE A C 1
ATOM 2053 O O . ILE A 1 263 ? 13.541 -11.152 5.291 1.00 89.56 263 ILE A O 1
ATOM 2057 N N . GLY A 1 264 ? 12.659 -9.536 4.023 1.00 90.88 264 GLY A N 1
ATOM 2058 C CA . GLY A 1 264 ? 11.850 -8.950 5.088 1.00 90.88 264 GLY A CA 1
ATOM 2059 C C . GLY A 1 264 ? 10.781 -9.907 5.617 1.00 90.88 264 GLY A C 1
ATOM 2060 O O . GLY A 1 264 ? 10.576 -9.988 6.828 1.00 90.88 264 GLY A O 1
ATOM 2061 N N . LEU A 1 265 ? 10.124 -10.676 4.744 1.00 90.31 265 LEU A N 1
ATOM 2062 C CA . LEU A 1 265 ? 9.143 -11.682 5.164 1.00 90.31 265 LEU A CA 1
ATOM 2063 C C . LEU A 1 265 ? 9.790 -12.766 6.037 1.00 90.31 265 LEU A C 1
ATOM 2065 O O . LEU A 1 265 ? 9.202 -13.162 7.044 1.00 90.31 265 LEU A O 1
ATOM 2069 N N . GLU A 1 266 ? 10.995 -13.216 5.684 1.00 91.38 266 GLU A N 1
ATOM 2070 C CA . GLU A 1 266 ? 11.757 -14.187 6.478 1.00 91.38 266 GLU A CA 1
ATOM 2071 C C . GLU A 1 266 ? 12.213 -13.599 7.817 1.00 91.38 266 GLU A C 1
ATOM 2073 O O . GLU A 1 266 ? 12.012 -14.220 8.862 1.00 91.38 266 GLU A O 1
ATOM 2078 N N . ALA A 1 267 ? 12.757 -12.378 7.813 1.00 90.75 267 ALA A N 1
ATOM 2079 C CA . ALA A 1 267 ? 13.162 -11.681 9.032 1.00 90.75 267 ALA A CA 1
ATOM 2080 C C . ALA A 1 267 ? 11.986 -11.533 10.011 1.00 90.75 267 ALA A C 1
ATOM 2082 O O . ALA A 1 267 ? 12.123 -11.845 11.196 1.00 90.75 267 ALA A O 1
ATOM 2083 N N . TRP A 1 268 ? 10.807 -11.147 9.511 1.00 87.94 268 TRP A N 1
ATOM 2084 C CA . TRP A 1 268 ? 9.580 -11.077 10.303 1.00 87.94 268 TRP A CA 1
ATOM 2085 C C . TRP A 1 268 ? 9.151 -12.450 10.840 1.00 87.94 268 TRP A C 1
ATOM 2087 O O . TRP A 1 268 ? 8.864 -12.588 12.031 1.00 87.94 268 TRP A O 1
ATOM 2097 N N . ALA A 1 269 ? 9.125 -13.476 9.984 1.00 87.69 269 ALA A N 1
ATOM 2098 C CA . ALA A 1 269 ? 8.713 -14.829 10.361 1.00 87.69 269 ALA A CA 1
ATOM 2099 C C . ALA A 1 269 ? 9.616 -15.447 11.442 1.00 87.69 269 ALA A C 1
ATOM 2101 O O . ALA A 1 269 ? 9.134 -16.205 12.283 1.00 87.69 269 ALA A O 1
ATOM 2102 N N . CYS A 1 270 ? 10.904 -15.099 11.443 1.00 88.69 270 CYS A N 1
ATOM 2103 C CA . CYS A 1 270 ? 11.896 -15.559 12.414 1.00 88.69 270 CYS A CA 1
ATOM 2104 C C . CYS A 1 270 ? 11.991 -14.683 13.677 1.00 88.69 270 CYS A C 1
ATOM 2106 O O . CYS A 1 270 ? 12.771 -15.011 14.566 1.00 88.69 270 CYS A O 1
ATOM 2108 N N . GLY A 1 271 ? 11.229 -13.585 13.776 1.00 85.81 271 GLY A N 1
ATOM 2109 C CA . GLY A 1 271 ? 11.293 -12.653 14.913 1.00 85.81 271 GLY A CA 1
ATOM 2110 C C . GLY A 1 271 ? 12.524 -11.737 14.907 1.00 85.81 271 GLY A C 1
ATOM 2111 O O . GLY A 1 271 ? 12.802 -11.053 15.890 1.00 85.81 271 GLY A O 1
ATOM 2112 N N . ASN A 1 272 ? 13.266 -11.673 13.797 1.00 89.31 272 ASN A N 1
ATOM 2113 C CA . ASN A 1 272 ? 14.396 -10.762 13.641 1.00 89.31 272 ASN A CA 1
ATOM 2114 C C . ASN A 1 272 ? 13.906 -9.355 13.252 1.00 89.31 272 ASN A C 1
ATOM 2116 O O . ASN A 1 272 ? 14.056 -8.894 12.119 1.00 89.31 272 ASN A O 1
ATOM 2120 N N . PHE A 1 273 ? 13.280 -8.672 14.213 1.00 86.81 273 PHE A N 1
ATOM 2121 C CA . PHE A 1 273 ? 12.683 -7.349 14.007 1.00 86.81 273 PHE A CA 1
ATOM 2122 C C . PHE A 1 273 ? 13.717 -6.242 13.765 1.00 86.81 273 PHE A C 1
ATOM 2124 O O . PHE A 1 273 ? 13.395 -5.237 13.133 1.00 86.81 273 PHE A O 1
ATOM 2131 N N . GLU A 1 274 ? 14.953 -6.420 14.239 1.00 89.25 274 GLU A N 1
ATOM 2132 C CA . GLU A 1 274 ? 16.048 -5.488 13.960 1.00 89.25 274 GLU A CA 1
ATOM 2133 C C . GLU A 1 274 ? 16.408 -5.507 12.470 1.00 89.25 274 GLU A C 1
ATOM 2135 O O . GLU A 1 274 ? 16.448 -4.454 11.832 1.00 89.25 274 GLU A O 1
ATOM 2140 N N . GLU A 1 275 ? 16.607 -6.698 11.897 1.00 91.44 275 GLU A N 1
ATOM 2141 C CA . GLU A 1 275 ? 16.880 -6.841 10.465 1.00 91.44 275 GLU A CA 1
ATOM 2142 C C . GLU A 1 275 ? 15.693 -6.368 9.623 1.00 91.44 275 GLU A C 1
ATOM 2144 O O . GLU A 1 275 ? 15.870 -5.624 8.660 1.00 91.44 275 GLU A O 1
ATOM 2149 N N . PHE A 1 276 ? 14.466 -6.697 10.037 1.00 90.38 276 PHE A N 1
ATOM 2150 C CA . PHE A 1 276 ? 13.260 -6.189 9.384 1.00 90.38 276 PHE A CA 1
ATOM 2151 C C . PHE A 1 276 ? 13.225 -4.650 9.338 1.00 90.38 276 PHE A C 1
ATOM 2153 O O . PHE A 1 276 ? 12.937 -4.058 8.297 1.00 90.38 276 PHE A O 1
ATOM 2160 N N . GLY A 1 277 ? 13.583 -3.985 10.442 1.00 89.81 277 GLY A N 1
ATOM 2161 C CA . GLY A 1 277 ? 13.684 -2.526 10.510 1.00 89.81 277 GLY A CA 1
ATOM 2162 C C . GLY A 1 277 ? 14.773 -1.937 9.610 1.00 89.81 277 GLY A C 1
ATOM 2163 O O . GLY A 1 277 ? 14.547 -0.915 8.948 1.00 89.81 277 GLY A O 1
ATOM 2164 N N . LYS A 1 278 ? 15.940 -2.591 9.534 1.00 90.75 278 LYS A N 1
ATOM 2165 C CA . LYS A 1 278 ? 17.023 -2.207 8.612 1.00 90.75 278 LYS A CA 1
ATOM 2166 C C . LYS A 1 278 ? 16.570 -2.299 7.157 1.00 90.75 278 LYS A C 1
ATOM 2168 O O . LYS A 1 278 ? 16.826 -1.370 6.393 1.00 90.75 278 LYS A O 1
ATOM 2173 N N . LEU A 1 279 ? 15.839 -3.353 6.794 1.00 90.56 279 LEU A N 1
ATOM 2174 C CA . LEU A 1 279 ? 15.303 -3.544 5.444 1.00 90.56 279 LEU A CA 1
ATOM 2175 C C . LEU A 1 279 ? 14.269 -2.475 5.071 1.00 90.56 279 LEU A C 1
ATOM 2177 O O . LEU A 1 279 ? 14.357 -1.924 3.977 1.00 90.56 279 LEU A O 1
ATOM 2181 N N . ILE A 1 280 ? 13.361 -2.103 5.984 1.00 87.31 280 ILE A N 1
ATOM 2182 C CA . ILE A 1 280 ? 12.423 -0.979 5.773 1.00 87.31 280 ILE A CA 1
ATOM 2183 C C . ILE A 1 280 ? 13.179 0.328 5.505 1.00 87.31 280 ILE A C 1
ATOM 2185 O O . ILE A 1 280 ? 12.814 1.112 4.625 1.00 87.31 280 ILE A O 1
ATOM 2189 N N . SER A 1 281 ? 14.254 0.566 6.256 1.00 85.94 281 SER A N 1
ATOM 2190 C CA . SER A 1 281 ? 15.066 1.775 6.107 1.00 85.94 281 SER A CA 1
ATOM 2191 C C . SER A 1 281 ? 15.818 1.773 4.768 1.00 85.94 281 SER A C 1
ATOM 2193 O O . SER A 1 281 ? 15.831 2.780 4.058 1.00 85.94 281 SER A O 1
ATOM 2195 N N . ALA A 1 282 ? 16.387 0.626 4.382 1.00 85.19 282 ALA A N 1
ATOM 2196 C CA . ALA A 1 282 ? 17.097 0.432 3.117 1.00 85.19 282 ALA A CA 1
ATOM 2197 C C . ALA A 1 282 ? 16.174 0.542 1.893 1.00 85.19 282 ALA A C 1
ATOM 2199 O O . ALA A 1 282 ? 16.572 1.106 0.874 1.00 85.19 282 ALA A O 1
ATOM 2200 N N . SER A 1 283 ? 14.919 0.100 2.011 1.00 79.44 283 SER A N 1
ATOM 2201 C CA . SER A 1 283 ? 13.909 0.250 0.963 1.00 79.44 283 SER A CA 1
ATOM 2202 C C . SER A 1 283 ? 13.396 1.691 0.826 1.00 79.44 283 SER A C 1
ATOM 2204 O O . SER A 1 283 ? 12.477 1.951 0.066 1.00 79.44 283 SER A O 1
ATOM 2206 N N . GLY A 1 284 ? 13.934 2.667 1.561 1.00 70.94 284 GLY A N 1
ATOM 2207 C CA . GLY A 1 284 ? 13.490 4.059 1.468 1.00 70.94 284 GLY A CA 1
ATOM 2208 C C . GLY A 1 284 ? 12.225 4.369 2.272 1.00 70.94 284 GLY A C 1
ATOM 2209 O O . GLY A 1 284 ? 11.511 5.314 1.928 1.00 70.94 284 GLY A O 1
ATOM 2210 N N . GLY A 1 285 ? 11.952 3.607 3.340 1.00 61.28 285 GLY A N 1
ATOM 2211 C CA . GLY A 1 285 ? 10.910 3.883 4.332 1.00 61.28 285 GLY A CA 1
ATOM 2212 C C . GLY A 1 285 ? 11.167 5.195 5.074 1.00 61.28 285 GLY A C 1
ATOM 2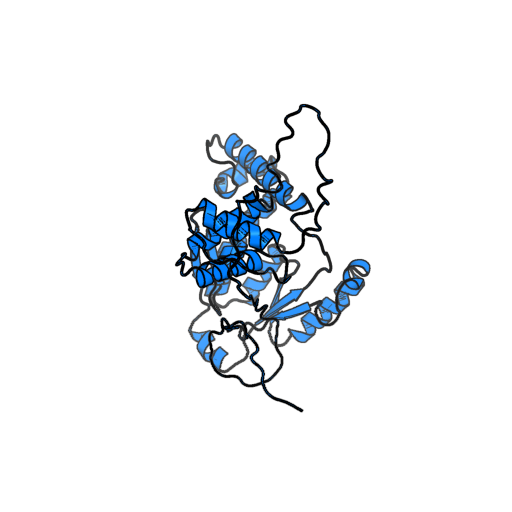213 O O . GLY A 1 285 ? 11.683 5.213 6.183 1.00 61.28 285 GLY A O 1
ATOM 2214 N N . CYS A 1 286 ? 10.829 6.321 4.450 1.00 65.81 286 CYS A N 1
ATOM 2215 C CA . CYS A 1 286 ? 11.177 7.649 4.957 1.00 65.81 286 CYS A CA 1
ATOM 2216 C C . CYS A 1 286 ? 10.311 8.123 6.135 1.00 65.81 286 CYS A C 1
ATOM 2218 O O . CYS A 1 286 ? 10.665 9.096 6.795 1.00 65.81 286 CYS A O 1
ATOM 2220 N N . CYS A 1 287 ? 9.183 7.457 6.395 1.00 81.38 287 CYS A N 1
ATOM 2221 C CA . CYS A 1 287 ? 8.198 7.860 7.400 1.00 81.38 287 CYS A CA 1
ATOM 2222 C C . CYS A 1 287 ? 7.826 6.756 8.401 1.00 81.38 287 CYS A C 1
ATOM 2224 O O . CYS A 1 287 ? 6.993 6.998 9.273 1.00 81.38 287 CYS A O 1
ATOM 2226 N N . VAL A 1 288 ? 8.426 5.565 8.295 1.00 88.31 288 VAL A N 1
ATOM 2227 C CA . VAL A 1 288 ? 8.157 4.425 9.181 1.00 88.31 288 VAL A CA 1
ATOM 2228 C C . VAL A 1 288 ? 9.475 3.834 9.655 1.00 88.31 288 VAL A C 1
ATOM 2230 O O . VAL A 1 288 ? 10.341 3.545 8.835 1.00 88.31 288 VAL A O 1
ATOM 2233 N N . ALA A 1 289 ? 9.611 3.609 10.959 1.00 89.56 289 ALA A N 1
ATOM 2234 C CA . ALA A 1 289 ? 10.776 2.942 11.529 1.00 89.56 289 ALA A CA 1
ATOM 2235 C C . ALA A 1 289 ? 10.370 1.905 12.577 1.00 89.56 289 ALA A C 1
ATOM 2237 O O . ALA A 1 289 ? 9.424 2.106 13.338 1.00 89.56 289 ALA A O 1
ATOM 2238 N N . PHE A 1 290 ? 11.122 0.810 12.637 1.00 89.12 290 PHE A N 1
ATOM 2239 C CA . PHE A 1 290 ? 11.055 -0.152 13.732 1.00 89.12 290 PHE A CA 1
ATOM 2240 C C . PHE A 1 290 ? 12.143 0.204 14.733 1.00 89.12 290 PHE A C 1
ATOM 2242 O O . PHE A 1 290 ? 13.319 0.264 14.377 1.00 89.12 290 PHE A O 1
ATOM 2249 N N . VAL A 1 291 ? 11.749 0.458 15.976 1.00 89.94 291 VAL A N 1
ATOM 2250 C CA . VAL A 1 291 ? 12.673 0.847 17.045 1.00 89.94 291 VAL A CA 1
ATOM 2251 C C . VAL A 1 291 ? 12.561 -0.118 18.203 1.00 89.94 291 VAL A C 1
ATOM 2253 O O . VAL A 1 291 ? 11.473 -0.613 18.497 1.00 89.94 291 VAL A O 1
ATOM 2256 N N . ASN A 1 292 ? 13.678 -0.368 18.883 1.00 88.50 292 ASN A N 1
ATOM 2257 C CA . ASN A 1 292 ? 13.650 -1.107 20.136 1.00 88.50 292 ASN A CA 1
ATOM 2258 C C . ASN A 1 292 ? 12.714 -0.385 21.116 1.00 88.50 292 ASN A C 1
ATOM 2260 O O . ASN A 1 292 ? 12.767 0.835 21.281 1.00 88.50 292 ASN A O 1
ATOM 2264 N N . SER A 1 293 ? 11.831 -1.160 21.737 1.00 88.25 293 SER A N 1
ATOM 2265 C CA . SER A 1 293 ? 10.764 -0.635 22.575 1.00 88.25 293 SER A CA 1
ATOM 2266 C C . SER A 1 293 ? 11.252 0.180 23.777 1.00 88.25 293 SER A C 1
ATOM 2268 O O . SER A 1 293 ? 10.517 1.042 24.257 1.00 88.25 293 SER A O 1
ATOM 2270 N N . ASP A 1 294 ? 12.469 -0.064 24.265 1.00 89.69 294 ASP A N 1
ATOM 2271 C CA . ASP A 1 294 ? 13.065 0.652 25.401 1.00 89.69 294 ASP A CA 1
ATOM 2272 C C . ASP A 1 294 ? 13.571 2.046 25.035 1.00 89.69 294 ASP A C 1
ATOM 2274 O O . ASP A 1 294 ? 13.651 2.911 25.901 1.00 89.69 294 ASP A O 1
ATOM 2278 N N . TYR A 1 295 ? 13.808 2.291 23.747 1.00 92.06 295 TYR A N 1
ATOM 2279 C CA . TYR A 1 295 ? 14.304 3.565 23.227 1.00 92.06 295 TYR A CA 1
ATOM 2280 C C . TYR A 1 295 ? 13.264 4.293 22.367 1.00 92.06 295 TYR A C 1
ATOM 2282 O O . TYR A 1 295 ? 13.594 5.268 21.699 1.00 92.06 295 TYR A O 1
ATOM 2290 N N . ALA A 1 296 ? 12.008 3.833 22.345 1.00 91.62 296 ALA A N 1
ATOM 2291 C CA . ALA A 1 296 ? 10.985 4.380 21.453 1.00 91.62 296 ALA A CA 1
ATOM 2292 C C . ALA A 1 296 ? 10.697 5.869 21.719 1.00 91.62 296 ALA A C 1
ATOM 2294 O O . ALA A 1 296 ? 10.605 6.648 20.770 1.00 91.62 296 ALA A O 1
ATOM 2295 N N . ASP A 1 297 ? 10.616 6.270 22.991 1.00 93.12 297 ASP A N 1
ATOM 2296 C CA . ASP A 1 297 ? 10.394 7.667 23.385 1.00 93.12 297 ASP A CA 1
ATOM 2297 C C . ASP A 1 297 ? 11.593 8.560 23.039 1.00 93.12 297 ASP A C 1
ATOM 2299 O O . ASP A 1 297 ? 11.426 9.656 22.497 1.00 93.12 297 ASP A O 1
ATOM 2303 N N . GLU A 1 298 ? 12.812 8.073 23.295 1.00 95.62 298 GLU A N 1
ATOM 2304 C CA . GLU A 1 298 ? 14.051 8.774 22.946 1.00 95.62 298 GLU A CA 1
ATOM 2305 C C . GLU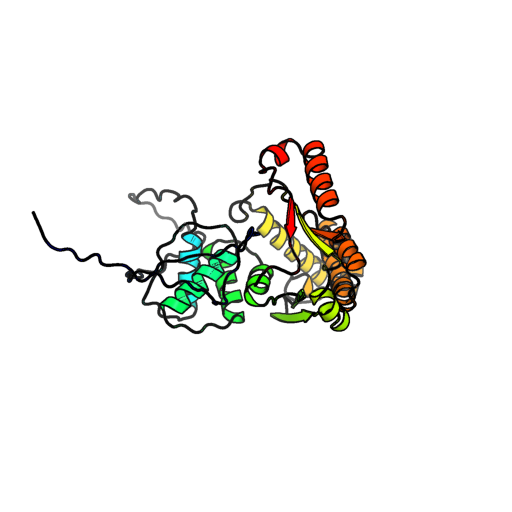 A 1 298 ? 14.168 8.954 21.429 1.00 95.62 298 GLU A C 1
ATOM 2307 O O . GLU A 1 298 ? 14.389 10.066 20.950 1.00 95.62 298 GLU A O 1
ATOM 2312 N N . ALA A 1 299 ? 13.930 7.888 20.663 1.00 93.62 299 ALA A N 1
ATOM 2313 C CA . ALA A 1 299 ? 13.955 7.917 19.208 1.00 93.62 299 ALA A CA 1
ATOM 2314 C C . ALA A 1 299 ? 12.892 8.871 18.640 1.00 93.62 299 ALA A C 1
ATOM 2316 O O . ALA A 1 299 ? 13.193 9.672 17.754 1.00 93.62 299 ALA A O 1
ATOM 2317 N N . ALA A 1 300 ? 11.663 8.847 19.167 1.00 93.12 300 ALA A N 1
ATOM 2318 C CA . ALA A 1 300 ? 10.619 9.777 18.749 1.00 93.12 300 ALA A CA 1
ATOM 2319 C C . ALA A 1 300 ? 11.006 11.236 19.045 1.00 93.12 300 ALA A C 1
ATOM 2321 O O . ALA A 1 300 ? 10.852 12.099 18.181 1.00 93.12 300 ALA A O 1
ATOM 2322 N N . SER A 1 301 ? 11.552 11.516 20.233 1.00 94.25 301 SER A N 1
ATOM 2323 C CA . SER A 1 301 ? 12.029 12.851 20.622 1.00 94.25 301 SER A CA 1
ATOM 2324 C C . SER A 1 301 ? 13.182 13.341 19.738 1.00 94.25 301 SER A C 1
ATOM 2326 O O . SER A 1 301 ? 13.182 14.492 19.282 1.00 94.25 301 SER A O 1
ATOM 2328 N N . PHE A 1 302 ? 14.129 12.451 19.427 1.00 94.50 302 PHE A N 1
ATOM 2329 C CA . PHE A 1 302 ? 15.232 12.720 18.512 1.00 94.50 302 PHE A CA 1
ATOM 2330 C C . PHE A 1 302 ? 14.715 13.106 17.123 1.00 94.50 302 PHE A C 1
ATOM 2332 O O . PHE A 1 302 ? 15.051 14.180 16.627 1.00 94.50 302 PHE A O 1
ATOM 2339 N N . VAL A 1 303 ? 13.828 12.296 16.528 1.00 92.19 303 VAL A N 1
ATOM 2340 C CA . VAL A 1 303 ? 13.254 12.579 15.201 1.00 92.19 303 VAL A CA 1
ATOM 2341 C C . VAL A 1 303 ? 12.498 13.908 15.202 1.00 92.19 303 VAL A C 1
ATOM 2343 O O . VAL A 1 303 ? 12.702 14.718 14.301 1.00 92.19 303 VAL A O 1
ATOM 2346 N N . LYS A 1 304 ? 11.677 14.182 16.227 1.00 91.69 304 LYS A N 1
ATOM 2347 C CA . LYS A 1 304 ? 10.961 15.464 16.355 1.00 91.69 304 LYS A CA 1
ATOM 2348 C C . LYS A 1 304 ? 11.922 16.655 16.365 1.00 91.69 304 LYS A C 1
ATOM 2350 O O . LYS A 1 304 ? 11.666 17.653 15.695 1.00 91.69 304 LYS A O 1
ATOM 2355 N N . THR A 1 305 ? 13.018 16.548 17.112 1.00 93.12 305 THR A N 1
ATOM 2356 C CA . THR A 1 305 ? 13.999 17.629 17.274 1.00 93.12 305 THR A CA 1
ATOM 2357 C C . THR A 1 305 ? 14.824 17.843 16.008 1.00 93.12 305 THR A C 1
ATOM 2359 O O . THR A 1 305 ? 14.947 18.973 15.536 1.00 93.12 305 THR A O 1
ATOM 2362 N N . GLU A 1 306 ? 15.368 16.773 15.431 1.00 94.06 306 GLU A N 1
ATOM 2363 C CA . GLU A 1 306 ? 16.215 16.863 14.240 1.00 94.06 306 GLU A CA 1
ATOM 2364 C C . GLU A 1 306 ? 15.419 17.249 12.993 1.00 94.06 306 GLU A C 1
ATOM 2366 O O . GLU A 1 306 ? 15.899 18.037 12.178 1.00 94.06 306 GLU A O 1
ATOM 2371 N N . TYR A 1 307 ? 14.170 16.789 12.862 1.00 91.81 307 TYR A N 1
ATOM 2372 C CA . TYR A 1 307 ? 13.337 17.152 11.718 1.00 91.81 307 TYR A CA 1
ATOM 2373 C C . TYR A 1 307 ? 13.060 18.659 11.651 1.00 91.81 307 TYR A C 1
ATOM 2375 O O . TYR A 1 307 ? 13.131 19.247 10.575 1.00 91.81 307 TYR A O 1
ATOM 2383 N N . VAL A 1 308 ? 12.831 19.313 12.797 1.00 91.56 308 VAL A N 1
ATOM 2384 C CA . VAL A 1 308 ? 12.664 20.777 12.868 1.00 91.56 308 VAL A CA 1
ATOM 2385 C C . VAL A 1 308 ? 13.923 21.510 12.398 1.00 91.56 308 VAL A C 1
ATOM 2387 O O . VAL A 1 308 ? 13.814 22.540 11.738 1.00 91.56 308 VAL A O 1
ATOM 2390 N N . LYS A 1 309 ? 15.115 20.985 12.708 1.00 93.44 309 LYS A N 1
ATOM 2391 C CA . LYS A 1 309 ? 16.390 21.578 12.274 1.00 93.44 309 LYS A CA 1
ATOM 2392 C C . LYS A 1 309 ? 16.614 21.404 10.773 1.00 93.44 309 LYS A C 1
ATOM 2394 O O . LYS A 1 309 ? 17.050 22.338 10.110 1.00 93.44 309 LYS A O 1
ATOM 2399 N N . LEU A 1 310 ? 16.327 20.212 10.248 1.00 92.94 310 LEU A N 1
ATOM 2400 C CA . LEU A 1 310 ? 16.580 19.862 8.849 1.00 92.94 310 LEU A CA 1
ATOM 2401 C C . LEU A 1 310 ? 15.527 20.427 7.885 1.00 92.94 310 LEU A C 1
ATOM 2403 O O . LEU A 1 310 ? 15.849 20.702 6.733 1.00 92.94 310 LEU A O 1
ATOM 2407 N N . GLN A 1 311 ? 14.274 20.554 8.326 1.00 91.81 311 GLN A N 1
ATOM 2408 C CA . GLN A 1 311 ? 13.123 20.935 7.498 1.00 91.81 311 GLN A CA 1
ATOM 2409 C C . GLN A 1 311 ? 12.197 21.925 8.239 1.00 91.81 311 GLN A C 1
ATOM 2411 O O . GLN A 1 311 ? 11.025 21.617 8.480 1.00 91.81 311 GLN A O 1
ATOM 2416 N N . PRO A 1 312 ? 12.684 23.126 8.610 1.00 90.94 312 PRO A N 1
ATOM 2417 C CA . PRO A 1 312 ? 11.953 24.052 9.481 1.00 90.94 312 PRO A CA 1
ATOM 2418 C C . PRO A 1 312 ? 10.613 24.518 8.894 1.00 90.94 312 PRO A C 1
ATOM 2420 O O . PRO A 1 312 ? 9.623 24.611 9.620 1.00 90.94 312 PRO A O 1
ATOM 2423 N N . GLU A 1 313 ? 10.550 24.760 7.581 1.00 90.69 313 GLU A N 1
ATOM 2424 C CA . GLU A 1 313 ? 9.314 25.184 6.913 1.00 90.69 313 GLU A CA 1
ATOM 2425 C C . GLU A 1 313 ? 8.233 24.101 6.971 1.00 90.69 313 GLU A C 1
ATOM 2427 O O . GLU A 1 313 ? 7.102 24.371 7.370 1.00 90.69 313 GLU A O 1
ATOM 2432 N N . LEU A 1 314 ? 8.572 22.853 6.640 1.00 87.94 314 LEU A N 1
ATOM 2433 C CA . LEU A 1 314 ? 7.620 21.742 6.680 1.00 87.94 314 LEU A CA 1
ATOM 2434 C C . LEU A 1 314 ? 7.201 21.398 8.110 1.00 87.94 314 LEU A C 1
ATOM 2436 O O . LEU A 1 314 ? 6.021 21.155 8.371 1.00 87.94 314 LEU A O 1
ATOM 2440 N N . ALA A 1 315 ? 8.150 21.436 9.046 1.00 88.00 315 ALA A N 1
ATOM 2441 C CA . ALA A 1 315 ? 7.880 21.197 10.454 1.00 88.00 315 ALA A CA 1
ATOM 2442 C C . ALA A 1 315 ? 6.916 22.235 11.052 1.00 88.00 315 ALA A C 1
ATOM 2444 O O . ALA A 1 315 ? 6.134 21.893 11.938 1.00 88.00 315 ALA A O 1
ATOM 2445 N N . SER A 1 316 ? 6.904 23.473 10.541 1.00 88.62 316 SER A N 1
ATOM 2446 C CA . SER A 1 316 ? 5.969 24.514 10.990 1.00 88.62 316 SER A CA 1
ATOM 2447 C C . SER A 1 316 ? 4.492 24.173 10.726 1.00 88.62 316 SER A C 1
ATOM 2449 O O . SER A 1 316 ? 3.608 24.669 11.423 1.00 88.62 316 SER A O 1
ATOM 2451 N N . HIS A 1 317 ? 4.212 23.279 9.770 1.00 86.69 317 HIS A N 1
ATOM 2452 C CA . HIS A 1 317 ? 2.857 22.828 9.438 1.00 86.69 317 HIS A CA 1
ATOM 2453 C C . HIS A 1 317 ? 2.374 21.628 10.268 1.00 86.69 317 HIS A C 1
ATOM 2455 O O . HIS A 1 317 ? 1.228 21.182 10.098 1.00 86.69 317 HIS A O 1
ATOM 2461 N N . LEU A 1 318 ? 3.242 21.077 11.121 1.00 84.75 318 LEU A N 1
ATOM 2462 C CA . LEU A 1 318 ? 2.962 19.918 11.958 1.00 84.75 318 LEU A CA 1
ATOM 2463 C C . LEU A 1 318 ? 2.498 20.336 13.352 1.00 84.75 318 LEU A C 1
ATOM 2465 O O . LEU A 1 318 ? 2.999 21.288 13.946 1.00 84.75 318 LEU A O 1
ATOM 2469 N N . ASN A 1 319 ? 1.583 19.552 13.919 1.00 81.62 319 ASN A N 1
ATOM 2470 C CA . ASN A 1 319 ? 1.354 19.589 15.356 1.00 81.62 319 ASN A CA 1
ATOM 2471 C C . ASN A 1 319 ? 2.522 18.861 16.048 1.00 81.62 319 ASN A C 1
ATOM 2473 O O . ASN A 1 319 ? 2.812 17.710 15.723 1.00 81.62 319 ASN A O 1
ATOM 2477 N N . LYS A 1 320 ? 3.194 19.536 16.988 1.00 73.19 320 LYS A N 1
ATOM 2478 C CA . LYS A 1 320 ? 4.371 19.019 17.710 1.00 73.19 320 LYS A CA 1
ATOM 2479 C C . LYS A 1 320 ? 4.086 17.724 18.478 1.00 73.19 320 LYS A C 1
ATOM 2481 O O . LYS A 1 320 ? 4.977 16.881 18.617 1.00 73.19 320 LYS A O 1
ATOM 2486 N N . ASP A 1 321 ? 2.850 17.537 18.926 1.00 73.75 321 ASP A N 1
ATOM 2487 C CA . ASP A 1 321 ? 2.470 16.351 19.692 1.00 73.75 321 ASP A CA 1
ATOM 2488 C C . ASP A 1 321 ? 2.305 15.129 18.783 1.00 73.75 321 ASP A C 1
ATOM 2490 O O . ASP A 1 321 ? 2.722 14.030 19.149 1.00 73.75 321 ASP A O 1
ATOM 2494 N N . THR A 1 322 ? 1.812 15.328 17.556 1.00 78.19 322 THR A N 1
ATOM 2495 C CA . THR A 1 322 ? 1.492 14.251 16.603 1.00 78.19 322 THR A CA 1
ATOM 2496 C C . THR A 1 322 ? 2.465 14.143 15.428 1.00 78.19 322 THR A C 1
ATOM 2498 O O . THR A 1 322 ? 2.216 13.367 14.513 1.00 78.19 322 THR A O 1
ATOM 2501 N N . SER A 1 323 ? 3.548 14.925 15.396 1.00 84.88 323 SER A N 1
ATOM 2502 C CA . SER A 1 323 ? 4.528 14.914 14.296 1.00 84.88 323 SER A CA 1
ATOM 2503 C C . SER A 1 323 ? 5.279 13.587 14.182 1.00 84.88 323 SER A C 1
ATOM 2505 O O . SER A 1 323 ? 5.654 13.183 13.084 1.00 84.88 323 SER A O 1
ATOM 2507 N N . VAL A 1 324 ? 5.448 12.893 15.308 1.00 89.38 324 VAL A N 1
ATOM 2508 C CA . VAL A 1 324 ? 5.916 11.508 15.379 1.00 89.38 324 VAL A CA 1
ATOM 2509 C C . VAL A 1 324 ? 5.021 10.767 16.361 1.00 89.38 324 VAL A C 1
ATOM 2511 O O . VAL A 1 324 ? 4.840 11.227 17.491 1.00 89.38 324 VAL A O 1
ATOM 2514 N N . VAL A 1 325 ? 4.462 9.645 15.919 1.00 89.38 325 VAL A N 1
ATOM 2515 C CA . VAL A 1 325 ? 3.558 8.792 16.692 1.00 89.38 325 VAL A CA 1
ATOM 2516 C C . VAL A 1 325 ? 4.235 7.452 16.940 1.00 89.38 325 VAL A C 1
ATOM 2518 O O . VAL A 1 325 ? 4.750 6.830 16.012 1.00 89.38 325 VAL A O 1
ATOM 2521 N N . ILE A 1 326 ? 4.222 7.013 18.198 1.00 88.88 326 ILE A N 1
ATOM 2522 C CA . ILE A 1 326 ? 4.632 5.665 18.591 1.00 88.88 326 ILE A CA 1
ATOM 2523 C C . ILE A 1 326 ? 3.390 4.781 18.506 1.00 88.88 326 ILE A C 1
ATOM 2525 O O . ILE A 1 326 ? 2.398 5.025 19.189 1.00 88.88 326 ILE A O 1
ATOM 2529 N N . CYS A 1 327 ? 3.431 3.773 17.647 1.00 83.56 327 CYS A N 1
ATOM 2530 C CA . CYS A 1 327 ? 2.375 2.787 17.513 1.00 83.56 327 CYS A CA 1
ATOM 2531 C C . CYS A 1 327 ? 2.726 1.549 18.335 1.00 83.56 327 CYS A C 1
ATOM 2533 O O . CYS A 1 327 ? 3.767 0.909 18.132 1.00 83.56 327 CYS A O 1
ATOM 2535 N N . ASP A 1 328 ? 1.824 1.194 19.244 1.00 68.19 328 ASP A N 1
ATOM 2536 C CA . ASP A 1 328 ? 1.906 -0.051 19.982 1.00 68.19 328 ASP A CA 1
ATOM 2537 C C . ASP A 1 328 ? 1.568 -1.218 19.061 1.00 68.19 328 ASP A C 1
ATOM 2539 O O . ASP A 1 328 ? 0.468 -1.329 18.529 1.00 68.19 328 ASP A O 1
ATOM 2543 N N . SER A 1 329 ? 2.511 -2.146 18.926 1.00 57.38 329 SER A N 1
ATOM 2544 C CA . SER A 1 329 ? 2.335 -3.435 18.246 1.00 57.38 329 SER A CA 1
ATOM 2545 C C . SER A 1 329 ? 1.301 -4.354 18.930 1.00 57.38 329 SER A C 1
ATOM 2547 O O . SER A 1 329 ? 1.056 -5.463 18.450 1.00 57.38 329 SER A O 1
ATOM 2549 N N . GLY A 1 330 ? 0.696 -3.899 20.038 1.00 49.31 330 GLY A N 1
ATOM 2550 C CA . GLY A 1 330 ? -0.253 -4.631 20.875 1.00 49.31 330 GLY A CA 1
ATOM 2551 C C . GLY A 1 330 ? -1.647 -4.005 21.035 1.00 49.31 330 GLY A C 1
ATOM 2552 O O . GLY A 1 330 ? -2.575 -4.757 21.304 1.00 49.31 330 GLY A O 1
ATOM 2553 N N . ASP A 1 331 ? -1.856 -2.710 20.803 1.00 39.41 331 ASP A N 1
ATOM 2554 C CA . ASP A 1 331 ? -3.132 -2.057 21.154 1.00 39.41 331 ASP A CA 1
ATOM 2555 C C . ASP A 1 331 ? -3.859 -1.535 19.914 1.00 39.41 331 ASP A C 1
ATOM 2557 O O . ASP A 1 331 ? -3.891 -0.339 19.639 1.00 39.41 331 ASP A O 1
ATOM 2561 N N . CYS A 1 332 ? -4.426 -2.464 19.144 1.00 32.44 332 CYS A N 1
ATOM 2562 C CA . CYS A 1 332 ? -5.416 -2.201 18.096 1.00 32.44 332 CYS A CA 1
ATOM 2563 C C . CYS A 1 332 ? -6.301 -3.449 17.933 1.00 32.44 332 CYS A C 1
ATOM 2565 O O . CYS A 1 332 ? -6.097 -4.251 17.018 1.00 32.44 332 CYS A O 1
ATOM 2567 N N . ALA A 1 333 ? -7.249 -3.620 18.853 1.00 26.88 333 ALA A N 1
ATOM 2568 C CA . ALA A 1 333 ? -8.452 -4.434 18.689 1.00 26.88 333 ALA A CA 1
ATOM 2569 C C . ALA A 1 333 ? -9.588 -3.791 19.490 1.00 26.88 333 ALA A C 1
ATOM 2571 O O . ALA A 1 333 ? -9.337 -3.446 20.667 1.00 26.88 333 ALA A O 1
#

Secondary structure (DSSP, 8-state):
-----------------------SPPP-------EEE-------PPPTT---------------------SHHHHHHHHHHHHHTT-----EEE-----SSHHHHHHHHHHHHHHHT----HHHHHHHHHHIIIIIS-----SHHHHHHHH--TT-EEEE-TTT--EEEEPPPHHHHHHHTTS--SEEEEEE-------TTT-THHHHHHHHHHHHHHHHHHHTT--S-S-GGGS-HHHHHHHGGGS-HHHHHHHHHHHHHHHHHHHHHTT-HHHHHHHHHHTT-SSEEEEEGGGHHHHHHHHHHHHHHH-HHHHTTS-TTTSEEEEPSS---

Foldseek 3Di:
DDDDDDDPDQDQDPPDPDDDDDDDDDDDPPDDGWGWDQDDPDDQDFAPPPDDPDDDDDDDDDPPPPPPPFQVLLQSLLVVLCVVVPDDFRIGTDGDTDDDDLVSSLVSNVVSCVNRVHDDDLLSSLVSSCSSCCGRLVQNDASVRSCCVRVDDAQWDWDADRVVRDIDTQHADPVVVVVCVVPAQQKWKKFAAQLDDDRSSPDCVRVVVVVLQLVVQVQLCVQVVHDDRSHVVVRDPVSCVVCVVVHDPVNVLVVVVVVLVVVLSVCRNHVVQVVNQVSCVVSVVPGMGIDGPVCQVVVQVVCLVVSCVVPVPSNVSDDSVVSMDIHGSPPDD

Solvent-accessible surface area (backbone atoms only — not comparable to full-atom values): 20477 Å² total; per-residue (Å²): 139,89,89,83,92,82,82,88,75,76,88,82,74,77,95,62,92,83,78,89,89,83,93,77,88,85,75,89,77,86,77,87,84,80,55,74,49,88,41,86,80,69,77,88,77,72,41,82,84,71,76,75,91,76,88,79,92,78,88,86,73,79,79,76,70,82,69,76,93,64,55,49,63,40,50,54,16,30,52,47,36,43,43,78,72,71,51,86,73,71,43,44,70,58,78,75,83,65,74,97,50,60,69,42,27,45,49,38,40,58,49,46,27,61,68,50,74,52,88,76,52,64,73,53,49,30,52,33,36,37,40,21,34,42,60,40,55,64,35,70,69,76,56,62,66,40,41,53,71,68,69,50,50,84,76,39,49,69,48,70,41,86,86,81,67,51,72,47,78,44,53,48,43,71,76,53,55,67,54,39,76,77,37,82,58,74,46,28,37,39,40,45,58,72,44,79,86,75,62,69,74,80,40,66,64,62,52,50,52,52,50,53,46,27,53,45,20,40,52,44,31,55,75,65,72,49,92,70,74,48,40,58,92,71,56,50,71,69,49,42,71,77,42,49,90,79,47,60,72,73,60,56,55,60,56,55,43,57,57,46,48,58,56,32,54,52,25,40,40,70,57,37,54,69,59,29,26,52,40,41,48,72,67,63,40,85,41,49,45,58,34,52,46,93,45,40,68,59,51,43,51,48,51,56,55,51,44,40,73,78,38,49,75,37,43,70,69,39,56,83,80,67,30,44,40,81,43,64,78,79,79,74,131

Organism: NCBI:txid192012

Mean predicted aligned error: 12.9 Å

Radius of gyration: 23.93 Å; Cα contacts (8 Å, |Δi|>4): 385; chains: 1; bounding box: 70×48×62 Å